Protein AF-A0A831U4C5-F1 (afdb_monomer_lite)

Secondary structure (DSSP, 8-state):
---------EEEESBSS--EEETTEEE---HHHHHHHHHHHHH-SB-HHHHHHHHH-STTHHHHHHHHHHHHHHHTTS-SS-TT-SSB---TTEEEES--SSSBTTT-TTSTT-HHHHHHHHHHHHHHHTT--HHHHHHHHTT--SSEEEEEE--TTS-HHHHHHHHHHHHTPPEESS--SSSEEEE-SSPPS--HHHHHH--SEEEEEEPSSSPPHHHHHHHHHS-GGGEEEEEPPPPPHHHHHHTTTTT--HHHHHHHHHHHTT-TTHHHHHHH-SS---PPPP-

Organism: NCBI:txid540988

pLDDT: mean 84.18, std 12.63, range [32.91, 97.94]

Structure (mmCIF, N/CA/C/O backbone):
data_AF-A0A831U4C5-F1
#
_entry.id   AF-A0A831U4C5-F1
#
loop_
_atom_site.group_PDB
_atom_site.id
_atom_site.type_symbol
_atom_site.label_atom_id
_atom_site.label_alt_id
_atom_site.label_comp_id
_atom_site.label_asym_id
_atom_site.label_entity_id
_atom_site.label_seq_id
_atom_site.pdbx_PDB_ins_code
_atom_site.Cartn_x
_atom_site.Cartn_y
_atom_site.Cartn_z
_atom_site.occupancy
_atom_site.B_iso_or_equiv
_atom_site.auth_seq_id
_atom_site.auth_comp_id
_atom_site.auth_asym_id
_atom_site.auth_atom_id
_atom_site.pdbx_PDB_model_num
ATOM 1 N N . MET A 1 1 ? -15.914 -36.858 11.549 1.00 37.03 1 MET A N 1
ATOM 2 C CA . MET A 1 1 ? -16.360 -36.521 12.923 1.00 37.03 1 MET A CA 1
ATOM 3 C C . MET A 1 1 ? -17.272 -35.297 12.864 1.00 37.03 1 MET A C 1
ATOM 5 O O . MET A 1 1 ? -17.030 -34.419 12.046 1.00 37.03 1 MET A O 1
ATOM 9 N N . LYS A 1 2 ? -18.371 -35.315 13.630 1.00 32.91 2 LYS A N 1
ATOM 10 C CA . LYS A 1 2 ? -19.489 -34.349 13.629 1.00 32.91 2 LYS A CA 1
ATOM 11 C C . LYS A 1 2 ? -19.088 -32.955 14.172 1.00 32.91 2 LYS A C 1
ATOM 13 O O . LYS A 1 2 ? -18.205 -32.864 15.015 1.00 32.91 2 LYS A O 1
ATOM 18 N N . ARG A 1 3 ? -19.796 -31.919 13.677 1.00 42.44 3 ARG A N 1
ATOM 19 C CA . ARG A 1 3 ? -19.904 -30.499 14.131 1.00 42.44 3 ARG A CA 1
ATOM 20 C C . ARG A 1 3 ? -20.155 -30.371 15.655 1.00 42.44 3 ARG A C 1
ATOM 22 O O . ARG A 1 3 ? -20.599 -31.346 16.247 1.00 42.44 3 ARG A O 1
ATOM 29 N N . ALA A 1 4 ? -19.996 -29.233 16.347 1.00 44.56 4 ALA A N 1
ATOM 30 C CA . ALA A 1 4 ? -20.001 -27.787 16.019 1.00 44.56 4 ALA A CA 1
ATOM 31 C C . ALA A 1 4 ? -19.068 -27.018 17.014 1.00 44.56 4 ALA A C 1
ATOM 33 O O . ALA A 1 4 ? -18.503 -27.662 17.887 1.00 44.56 4 ALA A O 1
ATOM 34 N N . VAL A 1 5 ? -18.821 -25.693 16.964 1.00 36.56 5 VAL A N 1
ATOM 35 C CA . VAL A 1 5 ? -19.651 -24.651 17.629 1.00 36.56 5 VAL A CA 1
ATOM 36 C C . VAL A 1 5 ? -19.013 -23.237 17.459 1.00 36.56 5 VAL A C 1
ATOM 38 O O . VAL A 1 5 ? -17.839 -23.055 17.757 1.00 36.56 5 VAL A O 1
ATOM 41 N N . ASN A 1 6 ? -19.846 -22.260 17.052 1.00 40.28 6 ASN A N 1
ATOM 42 C CA . ASN A 1 6 ? -19.796 -20.783 17.200 1.00 40.28 6 ASN A CA 1
ATOM 43 C C . ASN A 1 6 ? -18.633 -19.945 16.636 1.00 40.28 6 ASN A C 1
ATOM 45 O O . ASN A 1 6 ? -17.562 -19.958 17.213 1.00 40.28 6 ASN A O 1
ATOM 49 N N . VAL A 1 7 ? -18.936 -19.002 15.721 1.00 41.25 7 VAL A N 1
ATOM 50 C CA . VAL A 1 7 ? -18.977 -17.562 16.085 1.00 41.25 7 VAL A CA 1
ATOM 51 C C . VAL A 1 7 ? -20.007 -16.819 15.208 1.00 41.25 7 VAL A C 1
ATOM 53 O O . VAL A 1 7 ? -19.891 -16.839 13.983 1.00 41.25 7 VAL A O 1
ATOM 56 N N . PRO A 1 8 ? -20.997 -16.113 15.778 1.00 48.41 8 PRO A N 1
ATOM 57 C CA . PRO A 1 8 ? -21.742 -15.088 15.053 1.00 48.41 8 PRO A CA 1
ATOM 58 C C . PRO A 1 8 ? -20.820 -13.880 14.818 1.00 48.41 8 PRO A C 1
ATOM 60 O O . PRO A 1 8 ? -20.760 -12.968 15.643 1.00 48.41 8 PRO A O 1
ATOM 63 N N . LEU A 1 9 ? -20.050 -13.884 13.727 1.00 67.56 9 LEU A N 1
ATOM 64 C CA . LEU A 1 9 ? -19.163 -12.766 13.394 1.00 67.56 9 LEU A CA 1
ATOM 65 C C . LEU A 1 9 ? -20.007 -11.549 13.014 1.00 67.56 9 LEU A C 1
ATOM 67 O O . LEU A 1 9 ? -20.753 -11.577 12.032 1.00 67.56 9 LEU A O 1
ATOM 71 N N . HIS A 1 10 ? -19.911 -10.504 13.837 1.00 86.31 10 HIS A N 1
ATOM 72 C CA . HIS A 1 10 ? -20.422 -9.192 13.487 1.00 86.31 10 HIS A CA 1
ATOM 73 C C . HIS A 1 10 ? -19.270 -8.425 12.835 1.00 86.31 10 HIS A C 1
ATOM 75 O O . HIS A 1 10 ? -18.252 -8.143 13.473 1.00 86.31 10 HIS A O 1
ATOM 81 N N . VAL A 1 11 ? -19.418 -8.125 11.553 1.00 88.94 11 VAL A N 1
ATOM 82 C CA . VAL A 1 11 ? -18.367 -7.547 10.720 1.00 88.94 11 VAL A CA 1
ATOM 83 C C . VAL A 1 11 ? -18.654 -6.075 10.458 1.00 88.94 11 VAL A C 1
ATOM 85 O O . VAL A 1 11 ? -19.782 -5.710 10.133 1.00 88.94 11 VAL A O 1
ATOM 88 N N . LEU A 1 12 ? -17.616 -5.249 10.560 1.00 91.19 12 LEU A N 1
ATOM 89 C CA . LEU A 1 12 ? -17.600 -3.832 10.200 1.00 91.19 12 LEU A CA 1
ATOM 90 C C . LEU A 1 12 ? -16.713 -3.650 8.952 1.00 91.19 12 LEU A C 1
ATOM 92 O O . LEU A 1 12 ? -15.489 -3.547 9.094 1.00 91.19 12 LEU A O 1
ATOM 96 N N . PRO A 1 13 ? -17.275 -3.659 7.725 1.00 89.81 13 PRO A N 1
ATOM 97 C CA . PRO A 1 13 ? -16.498 -3.477 6.500 1.00 89.81 13 PRO A CA 1
ATOM 98 C C . PRO A 1 13 ? -15.936 -2.059 6.415 1.00 89.81 13 PRO A C 1
ATOM 100 O O . PRO A 1 13 ? -16.679 -1.096 6.578 1.00 89.81 13 PRO A O 1
ATOM 103 N N . LEU A 1 14 ? -14.644 -1.904 6.146 1.00 88.88 14 LEU A N 1
ATOM 104 C CA . LEU A 1 14 ? -14.002 -0.586 6.131 1.00 88.88 14 LEU A CA 1
ATOM 105 C C . LEU A 1 14 ? -14.310 0.238 4.878 1.00 88.88 14 LEU A C 1
ATOM 107 O O . LEU A 1 14 ? -14.235 1.461 4.948 1.00 88.88 14 LEU A O 1
ATOM 111 N N . ARG A 1 15 ? -14.635 -0.404 3.748 1.00 86.00 15 ARG A N 1
ATOM 112 C CA . ARG A 1 15 ? -14.889 0.282 2.472 1.00 86.00 15 ARG A CA 1
ATOM 113 C C . ARG A 1 15 ? -16.375 0.430 2.153 1.00 86.00 15 ARG A C 1
ATOM 115 O O . ARG A 1 15 ? -17.176 -0.500 2.348 1.00 86.00 15 ARG A O 1
ATOM 122 N N . GLY A 1 16 ? -16.693 1.591 1.591 1.00 86.31 16 GLY A N 1
ATOM 123 C CA . GLY A 1 16 ? -18.039 2.047 1.282 1.00 86.31 16 GLY A CA 1
ATOM 124 C C . GLY A 1 16 ? -18.790 2.502 2.527 1.00 86.31 16 GLY A C 1
ATOM 125 O O . GLY A 1 16 ? -18.206 2.691 3.598 1.00 86.31 16 GLY A O 1
ATOM 126 N N . ARG A 1 17 ? -20.114 2.623 2.390 1.00 90.50 17 ARG A N 1
ATOM 127 C CA . ARG A 1 17 ? -20.983 3.074 3.482 1.00 90.50 17 ARG A CA 1
ATOM 128 C C . ARG A 1 17 ? -20.829 2.206 4.753 1.00 90.50 17 ARG A C 1
ATOM 130 O O . ARG A 1 17 ? -20.852 0.970 4.651 1.00 90.50 17 ARG A O 1
ATOM 137 N N . PRO A 1 18 ? -20.733 2.813 5.946 1.00 91.19 18 PRO A N 1
ATOM 138 C CA . PRO A 1 18 ? -20.708 2.132 7.234 1.00 91.19 18 PRO A CA 1
ATOM 139 C C . PRO A 1 18 ? -21.878 1.182 7.397 1.00 91.19 18 PRO A C 1
ATOM 141 O O . PRO A 1 18 ? -23.029 1.548 7.164 1.00 91.19 18 PRO A O 1
ATOM 144 N N . ARG A 1 19 ? -21.581 -0.040 7.825 1.00 92.44 19 ARG A N 1
ATOM 145 C CA . ARG A 1 19 ? -22.589 -1.075 8.041 1.00 92.44 19 ARG A CA 1
ATOM 146 C C . ARG A 1 19 ? -22.076 -2.123 9.009 1.00 92.44 19 ARG A C 1
ATOM 148 O O . ARG A 1 19 ? -20.879 -2.381 9.080 1.00 92.44 19 ARG A O 1
ATOM 155 N N . LEU A 1 20 ? -22.997 -2.749 9.727 1.00 92.06 20 LEU A N 1
ATOM 156 C CA . LEU A 1 20 ? -22.707 -3.917 10.545 1.00 92.06 20 LEU A CA 1
ATOM 157 C C . LEU A 1 20 ? -23.333 -5.136 9.878 1.00 92.06 20 LEU A C 1
ATOM 159 O O . LEU A 1 20 ? -24.547 -5.170 9.683 1.00 92.06 20 LEU A O 1
ATOM 163 N N . LEU A 1 21 ? -22.521 -6.130 9.535 1.00 90.56 21 LEU A N 1
ATOM 164 C CA . LEU A 1 21 ? -22.997 -7.391 8.976 1.00 90.56 21 LEU A CA 1
ATOM 165 C C . LEU A 1 21 ? -23.046 -8.445 10.078 1.00 90.56 21 LEU A C 1
ATOM 167 O O . LEU A 1 21 ? -22.024 -8.742 10.686 1.00 90.56 21 LEU A O 1
ATOM 171 N N . VAL A 1 22 ? -24.206 -9.046 10.311 1.00 87.75 22 VAL A N 1
ATOM 172 C CA . VAL A 1 22 ? -24.377 -10.187 11.213 1.00 87.75 22 VAL A CA 1
ATOM 173 C C . VAL A 1 22 ? -24.675 -11.402 10.357 1.00 87.75 22 VAL A C 1
ATOM 175 O O . VAL A 1 22 ? -25.693 -11.442 9.670 1.00 87.75 22 VAL A O 1
ATOM 178 N N . GLN A 1 23 ? -23.758 -12.374 10.349 1.00 82.38 23 GLN A N 1
ATOM 179 C CA . GLN A 1 23 ? -23.868 -13.557 9.480 1.00 82.38 23 GLN A CA 1
ATOM 180 C C . GLN A 1 23 ? -24.062 -13.176 7.993 1.00 82.38 23 GLN A C 1
ATOM 182 O O . GLN A 1 23 ? -24.863 -13.773 7.278 1.00 82.38 23 GLN A O 1
ATOM 187 N N . GLY A 1 24 ? -23.364 -12.126 7.542 1.00 81.25 24 GLY A N 1
ATOM 188 C CA . GLY A 1 24 ? -23.439 -11.611 6.169 1.00 81.25 24 GLY A CA 1
ATOM 189 C C . GLY A 1 24 ? -24.658 -10.734 5.856 1.00 81.25 24 GLY A C 1
ATOM 190 O O . GLY A 1 24 ? -24.732 -10.190 4.759 1.00 81.25 24 GLY A O 1
ATOM 191 N N . ARG A 1 25 ? -25.596 -10.550 6.795 1.00 86.38 25 ARG A N 1
ATOM 192 C CA . ARG A 1 25 ? -26.769 -9.679 6.617 1.00 86.38 25 ARG A CA 1
ATOM 193 C C . ARG A 1 25 ? -26.568 -8.336 7.303 1.00 86.38 25 ARG A C 1
ATOM 195 O O . ARG A 1 25 ? -26.153 -8.289 8.457 1.00 86.38 25 ARG A O 1
ATOM 202 N N . GLU A 1 26 ? -26.887 -7.250 6.609 1.00 90.69 26 GLU A N 1
ATOM 203 C CA . GLU A 1 26 ? -26.803 -5.902 7.172 1.00 90.69 26 GLU A CA 1
ATOM 204 C C . GLU A 1 26 ? -27.850 -5.700 8.277 1.00 90.69 26 GLU A C 1
ATOM 206 O O . GLU A 1 26 ? -29.042 -5.934 8.076 1.00 90.69 26 GLU A O 1
ATOM 211 N N . VAL A 1 27 ? -27.397 -5.249 9.447 1.00 90.62 27 VAL A N 1
ATOM 212 C CA . VAL A 1 27 ? -28.261 -4.824 10.549 1.00 90.62 27 VAL A CA 1
ATOM 213 C C . VAL A 1 27 ? -28.429 -3.317 10.483 1.00 90.62 27 VAL A C 1
ATOM 215 O O . VAL A 1 27 ? -27.454 -2.565 10.469 1.00 90.62 27 VAL A O 1
ATOM 218 N N . ARG A 1 28 ? -29.686 -2.867 10.479 1.00 90.62 28 ARG A N 1
ATOM 219 C CA . ARG A 1 28 ? -30.017 -1.444 10.439 1.00 90.62 28 ARG A CA 1
ATOM 220 C C . ARG A 1 28 ? -29.676 -0.791 11.776 1.00 90.62 28 ARG A C 1
ATOM 222 O O . ARG A 1 28 ? -30.388 -0.972 12.761 1.00 90.62 28 ARG A O 1
ATOM 229 N N . LEU A 1 29 ? -28.608 -0.004 11.784 1.00 90.69 29 LEU A N 1
ATOM 230 C CA . LEU A 1 29 ? -28.167 0.785 12.929 1.00 90.69 29 LEU A CA 1
ATOM 231 C C . LEU A 1 29 ? -28.199 2.281 12.598 1.00 90.69 29 LEU A C 1
ATOM 233 O O . LEU A 1 29 ? -28.030 2.651 11.434 1.00 90.69 29 LEU A O 1
ATOM 237 N N . PRO A 1 30 ? -28.398 3.159 13.596 1.00 89.25 30 PRO A N 1
ATOM 238 C CA . PRO A 1 30 ? -28.196 4.586 13.398 1.00 89.25 30 PRO A CA 1
ATOM 239 C C . PRO A 1 30 ? -26.742 4.877 13.013 1.00 89.25 30 PRO A C 1
ATOM 241 O O . PRO A 1 30 ? -25.815 4.228 13.500 1.00 89.25 30 PRO A O 1
ATOM 244 N N . GLN A 1 31 ? -26.544 5.895 12.178 1.00 90.31 31 GLN A N 1
ATOM 245 C CA . GLN A 1 31 ? -25.222 6.263 11.672 1.00 90.31 31 GLN A CA 1
ATOM 246 C C . GLN A 1 31 ? -24.246 6.620 12.805 1.00 90.31 31 GLN A C 1
ATOM 248 O O . GLN A 1 31 ? -23.121 6.141 12.792 1.00 90.31 31 GLN A O 1
ATOM 253 N N . LYS A 1 32 ? -24.692 7.352 13.840 1.00 91.44 32 LYS A N 1
ATOM 254 C CA . LYS A 1 32 ? -23.875 7.660 15.033 1.00 91.44 32 LYS A CA 1
ATOM 255 C C . LYS A 1 32 ? -23.476 6.409 15.817 1.00 91.44 32 LYS A C 1
ATOM 257 O O . LYS A 1 32 ? -22.336 6.295 16.261 1.00 91.44 32 LYS A O 1
ATOM 262 N N . GLY A 1 33 ? -24.392 5.453 15.951 1.00 92.75 33 GLY A N 1
ATOM 263 C CA . GLY A 1 33 ? -24.103 4.150 16.533 1.00 92.75 33 GLY A CA 1
ATOM 264 C C . GLY A 1 33 ? -23.058 3.363 15.736 1.00 92.75 33 GLY A C 1
ATOM 265 O O . GLY A 1 33 ? -22.155 2.778 16.332 1.00 92.75 33 GLY A O 1
ATOM 266 N N . LEU A 1 34 ? -23.128 3.390 14.400 1.00 93.62 34 LEU A N 1
ATOM 267 C CA . LEU A 1 34 ? -22.095 2.807 13.537 1.00 93.62 34 LEU A CA 1
ATOM 268 C C . LEU A 1 34 ? -20.755 3.519 13.720 1.00 93.62 34 LEU A C 1
ATOM 270 O O . LEU A 1 34 ? -19.754 2.843 13.942 1.00 93.62 34 LEU A O 1
ATOM 274 N N . SER A 1 35 ? -20.731 4.854 13.707 1.00 93.75 35 SER A N 1
ATOM 275 C CA . SER A 1 35 ? -19.513 5.639 13.927 1.00 93.75 35 SER A CA 1
ATOM 276 C C . SER A 1 35 ? -18.793 5.243 15.211 1.00 93.75 35 SER A C 1
ATOM 278 O O . SER A 1 35 ? -17.582 5.044 15.200 1.00 93.75 35 SER A O 1
ATOM 280 N N . LEU A 1 36 ? -19.542 5.064 16.303 1.00 94.94 36 LEU A N 1
ATOM 281 C CA . LEU A 1 36 ? -18.996 4.626 17.584 1.00 94.94 36 LEU A CA 1
ATOM 282 C C . LEU A 1 36 ? -18.324 3.251 17.473 1.00 94.94 36 LEU A C 1
ATOM 284 O O . LEU A 1 36 ? -17.212 3.069 17.964 1.00 94.94 36 LEU A O 1
ATOM 288 N N . LEU A 1 37 ? -18.973 2.287 16.813 1.00 94.50 37 LEU A N 1
ATOM 289 C CA . LEU A 1 37 ? -18.411 0.946 16.626 1.00 94.50 37 LEU A CA 1
ATOM 290 C C . LEU A 1 37 ? -17.147 0.969 15.754 1.00 94.50 37 LEU A C 1
ATOM 292 O O . LEU A 1 37 ? -16.168 0.310 16.099 1.00 94.50 37 LEU A O 1
ATOM 296 N N . TYR A 1 38 ? -17.139 1.737 14.660 1.00 93.69 38 TYR A N 1
ATOM 297 C CA . TYR A 1 38 ? -15.959 1.881 13.800 1.00 93.69 38 TYR A CA 1
ATOM 298 C C . TYR A 1 38 ? -14.799 2.567 14.518 1.00 93.69 38 TYR A C 1
ATOM 300 O O . TYR A 1 38 ? -13.666 2.101 14.406 1.00 93.69 38 TYR A O 1
ATOM 308 N N . TYR A 1 39 ? -15.076 3.620 15.289 1.00 94.50 39 TYR A N 1
ATOM 309 C CA . TYR A 1 39 ? -14.057 4.317 16.066 1.00 94.50 39 TYR A CA 1
ATOM 310 C C . TYR A 1 39 ? -13.395 3.371 17.073 1.00 94.50 39 TYR A C 1
ATOM 312 O O . TYR A 1 39 ? -12.177 3.216 17.068 1.00 94.50 39 TYR A O 1
ATOM 320 N N . LEU A 1 40 ? -14.188 2.640 17.868 1.00 93.06 40 LEU A N 1
ATOM 321 C CA . LEU A 1 40 ? -13.659 1.659 18.824 1.00 93.06 40 LEU A CA 1
ATOM 322 C C . LEU A 1 40 ? -12.904 0.507 18.144 1.00 93.06 40 LEU A C 1
ATOM 324 O O . LEU A 1 40 ? -11.965 -0.037 18.720 1.00 93.06 40 LEU A O 1
ATOM 328 N N . ALA A 1 41 ? -13.297 0.121 16.928 1.00 91.12 41 ALA A N 1
ATOM 329 C CA . ALA A 1 41 ? -12.613 -0.922 16.166 1.00 91.12 41 ALA A CA 1
ATOM 330 C C . ALA A 1 41 ? -11.256 -0.489 15.594 1.00 91.12 41 ALA A C 1
ATOM 332 O O . ALA A 1 41 ? -10.420 -1.352 15.309 1.00 91.12 41 ALA A O 1
ATOM 333 N N . LEU A 1 42 ? -11.052 0.814 15.389 1.00 89.69 42 LEU A N 1
ATOM 334 C CA . LEU A 1 42 ? -9.845 1.381 14.787 1.00 89.69 42 LEU A CA 1
ATOM 335 C C . LEU A 1 42 ? -8.884 1.959 15.828 1.00 89.69 42 LEU A C 1
ATOM 337 O O . LEU A 1 42 ? -7.693 1.675 15.754 1.00 89.69 42 LEU A O 1
ATOM 341 N N . GLU A 1 43 ? -9.401 2.708 16.801 1.00 88.94 43 GLU A N 1
ATOM 342 C CA . GLU A 1 43 ? -8.604 3.396 17.827 1.00 88.94 43 GLU A CA 1
ATOM 343 C C . GLU A 1 43 ? -8.530 2.624 19.151 1.00 88.94 43 GLU A C 1
ATOM 345 O O . GLU A 1 43 ? -7.648 2.870 19.972 1.00 88.94 43 GLU A O 1
ATOM 350 N N . GLY A 1 44 ? -9.434 1.664 19.369 1.00 90.00 44 GLY A N 1
ATOM 351 C CA . GLY A 1 44 ? -9.483 0.866 20.592 1.00 90.00 44 GLY A CA 1
ATOM 352 C C . GLY A 1 44 ? -10.266 1.522 21.743 1.00 90.00 44 GLY A C 1
ATOM 353 O O . GLY A 1 44 ? -11.149 2.357 21.511 1.00 90.00 44 GLY A O 1
ATOM 354 N N . PRO A 1 45 ? -10.007 1.098 22.999 1.00 92.31 45 PRO A N 1
ATOM 355 C CA . PRO A 1 45 ? -10.715 1.579 24.185 1.00 92.31 45 PRO A CA 1
ATOM 356 C C . PRO A 1 45 ? -10.728 3.106 24.297 1.00 92.31 45 PRO A C 1
ATOM 358 O O . PRO A 1 45 ? -9.677 3.739 24.305 1.00 92.31 45 PRO A O 1
ATOM 361 N N . THR A 1 46 ? -11.916 3.703 24.413 1.00 91.06 46 THR A N 1
ATOM 362 C CA . THR A 1 46 ? -12.075 5.167 24.426 1.00 91.06 46 THR A CA 1
ATOM 363 C C . THR A 1 46 ? -13.045 5.619 25.510 1.00 91.06 46 THR A C 1
ATOM 365 O O . THR A 1 46 ? -14.096 5.005 25.704 1.00 91.06 46 THR A O 1
ATOM 368 N N . SER A 1 47 ? -12.713 6.706 26.214 1.00 93.62 47 SER A N 1
ATOM 369 C CA . SER A 1 47 ? -13.567 7.227 27.281 1.00 93.62 47 SER A CA 1
ATOM 370 C C . SER A 1 47 ? -14.912 7.737 26.762 1.00 93.62 47 SER A C 1
ATOM 372 O O . SER A 1 47 ? -15.028 8.256 25.645 1.00 93.62 47 SER A O 1
ATOM 374 N N . ARG A 1 48 ? -15.946 7.640 27.601 1.00 94.44 48 ARG A N 1
ATOM 375 C CA . ARG A 1 48 ? -17.287 8.158 27.289 1.00 94.44 48 ARG A CA 1
ATOM 376 C C . ARG A 1 48 ? -17.265 9.661 27.037 1.00 94.44 48 ARG A C 1
ATOM 378 O O . ARG A 1 48 ? -17.970 10.130 26.150 1.00 94.44 48 ARG A O 1
ATOM 385 N N . ALA A 1 49 ? -16.453 10.398 27.795 1.00 91.06 49 ALA A N 1
ATOM 386 C CA . ALA A 1 49 ? -16.280 11.837 27.625 1.00 91.06 49 ALA A CA 1
ATOM 387 C C . ALA A 1 49 ? -15.724 12.177 26.235 1.00 91.06 49 ALA A C 1
ATOM 389 O O . ALA A 1 49 ? -16.320 12.985 25.530 1.00 91.06 49 ALA A O 1
ATOM 390 N N . ARG A 1 50 ? -14.659 11.492 25.794 1.00 90.50 50 ARG A N 1
ATOM 391 C CA . ARG A 1 50 ? -14.059 11.717 24.471 1.00 90.50 50 ARG A CA 1
ATOM 392 C C . ARG A 1 50 ? -15.007 11.345 23.332 1.00 90.50 50 ARG A C 1
ATOM 394 O O . ARG A 1 50 ? -15.105 12.081 22.361 1.00 90.50 50 ARG A O 1
ATOM 401 N N . LEU A 1 51 ? -15.736 10.232 23.446 1.00 92.06 51 LEU A N 1
ATOM 402 C CA . LEU A 1 51 ? -16.726 9.839 22.431 1.00 92.06 51 LEU A CA 1
ATOM 403 C C . LEU A 1 51 ? -17.924 10.794 22.377 1.00 92.06 51 LEU A C 1
ATOM 405 O O . LEU A 1 51 ? -18.461 11.049 21.301 1.00 92.06 51 LEU A O 1
ATOM 409 N N . ALA A 1 52 ? -18.362 11.307 23.527 1.00 93.06 52 ALA A N 1
ATOM 410 C CA . ALA A 1 52 ? -19.424 12.300 23.597 1.00 93.06 52 ALA A CA 1
ATOM 411 C C . ALA A 1 52 ? -19.005 13.619 22.940 1.00 93.06 52 ALA A C 1
ATOM 413 O O . ALA A 1 52 ? -19.781 14.185 22.173 1.00 93.06 52 ALA A O 1
ATOM 414 N N . ASP A 1 53 ? -17.786 14.073 23.214 1.00 90.44 53 ASP A N 1
ATOM 415 C CA . ASP A 1 53 ? -17.218 15.266 22.597 1.00 90.44 53 ASP A CA 1
ATOM 416 C C . ASP A 1 53 ? -17.088 15.092 21.076 1.00 90.44 53 ASP A C 1
ATOM 418 O O . ASP A 1 53 ? -17.670 15.848 20.308 1.00 90.44 53 ASP A O 1
ATOM 422 N N . LEU A 1 54 ? -16.490 13.989 20.627 1.00 89.81 54 LEU A N 1
ATOM 423 C CA . LEU A 1 54 ? -16.280 13.699 19.207 1.00 89.81 54 LEU A CA 1
ATOM 424 C C . LEU A 1 54 ? -17.583 13.605 18.386 1.00 89.81 54 LEU A C 1
ATOM 426 O O . LEU A 1 54 ? -17.654 14.076 17.253 1.00 89.81 54 LEU A O 1
ATOM 430 N N . LEU A 1 55 ? -18.637 12.985 18.929 1.00 89.88 55 LEU A N 1
ATOM 431 C CA . LEU A 1 55 ? -19.889 12.738 18.192 1.00 89.88 55 LEU A CA 1
ATOM 432 C C . LEU A 1 55 ? -20.916 13.878 18.283 1.00 89.88 55 LEU A C 1
ATOM 434 O O . LEU A 1 55 ? -21.888 13.890 17.509 1.00 89.88 55 LEU A O 1
ATOM 438 N N . TYR A 1 56 ? -20.766 14.780 19.256 1.00 89.94 56 TYR A N 1
ATOM 439 C CA . TYR A 1 56 ? -21.777 15.794 19.572 1.00 89.94 56 TYR A CA 1
ATOM 440 C C . TYR A 1 56 ? -21.213 17.206 19.786 1.00 89.94 56 TYR A C 1
ATOM 442 O O . TYR A 1 56 ? -21.925 18.157 19.483 1.00 89.94 56 TYR A O 1
ATOM 450 N N . GLY A 1 57 ? -19.977 17.361 20.270 1.00 82.50 57 GLY A N 1
ATOM 451 C CA . GLY A 1 57 ? -19.267 18.646 20.356 1.00 82.50 57 GLY A CA 1
ATOM 452 C C . GLY A 1 57 ? -19.883 19.678 21.304 1.00 82.50 57 GLY A C 1
ATOM 453 O O . GLY A 1 57 ? -19.704 20.876 21.111 1.00 82.50 57 GLY A O 1
ATOM 454 N N . HIS A 1 58 ? -20.678 19.250 22.290 1.00 82.06 58 HIS A N 1
ATOM 455 C CA . HIS A 1 58 ? -21.401 20.157 23.187 1.00 82.06 58 HIS A CA 1
ATOM 456 C C . HIS A 1 58 ? -21.613 19.558 24.588 1.00 82.06 58 HIS A C 1
ATOM 458 O O . HIS A 1 58 ? -21.609 18.337 24.768 1.00 82.06 58 HIS A O 1
ATOM 464 N N . ALA A 1 59 ? -21.918 20.406 25.579 1.00 73.12 59 ALA A N 1
ATOM 465 C CA . ALA A 1 59 ? -22.008 20.038 27.001 1.00 73.12 59 ALA A CA 1
ATOM 466 C C . ALA A 1 59 ? -22.970 18.867 27.313 1.00 73.12 59 ALA A C 1
ATOM 468 O O . ALA A 1 59 ? -22.696 18.043 28.183 1.00 73.12 59 ALA A O 1
ATOM 469 N N . SER A 1 60 ? -24.068 18.720 26.563 1.00 83.19 60 SER A N 1
ATOM 470 C CA . SER A 1 60 ? -25.029 17.611 26.732 1.00 83.19 60 SER A CA 1
ATOM 471 C C . SER A 1 60 ? -24.625 16.299 26.034 1.00 83.19 60 SER A C 1
ATOM 473 O O . SER A 1 60 ? -25.421 15.358 25.966 1.00 83.19 60 SER A O 1
ATOM 475 N N . GLY A 1 61 ? -23.403 16.197 25.498 1.00 88.12 61 GLY A N 1
ATOM 476 C CA . GLY A 1 61 ? -22.957 15.056 24.691 1.00 88.12 61 GLY A CA 1
ATOM 477 C C . GLY A 1 61 ? -23.035 13.712 25.424 1.00 88.12 61 GLY A C 1
ATOM 478 O O . GLY A 1 61 ? -23.413 12.706 24.828 1.00 88.12 61 GLY A O 1
ATOM 479 N N . LEU A 1 62 ? -22.768 13.684 26.735 1.00 91.25 62 LEU A N 1
ATOM 480 C CA . LEU A 1 62 ? -22.828 12.457 27.544 1.00 91.25 62 LEU A CA 1
ATOM 481 C C . LEU A 1 62 ? -24.248 11.881 27.661 1.00 91.25 62 LEU A C 1
ATOM 483 O O . LEU A 1 62 ? -24.426 10.659 27.667 1.00 91.25 62 LEU A O 1
ATOM 487 N N . GLN A 1 63 ? -25.265 12.744 27.732 1.00 93.25 63 GLN A N 1
ATOM 488 C CA . GLN A 1 63 ? -26.666 12.318 27.774 1.00 93.25 63 GLN A CA 1
ATOM 489 C C . GLN A 1 63 ? -27.090 11.731 26.425 1.00 93.25 63 GLN A C 1
ATOM 491 O O . GLN A 1 63 ? -27.682 10.650 26.384 1.00 93.25 63 GLN A O 1
ATOM 496 N N . ASN A 1 64 ? -26.708 12.387 25.326 1.00 92.56 64 ASN A N 1
ATOM 497 C CA . ASN A 1 64 ? -26.965 11.893 23.974 1.00 92.56 64 ASN A CA 1
ATOM 498 C C . ASN A 1 64 ? -26.237 10.573 23.707 1.00 92.56 64 ASN A C 1
ATOM 500 O O . ASN A 1 64 ? -26.832 9.640 23.169 1.00 92.56 64 ASN A O 1
ATOM 504 N N . LEU A 1 65 ? -24.989 10.445 24.166 1.00 93.50 65 LEU A N 1
ATOM 505 C CA . LEU A 1 65 ? -24.248 9.192 24.109 1.00 93.50 65 LEU A CA 1
ATOM 506 C C . LEU A 1 65 ? -24.999 8.080 24.849 1.00 93.50 65 LEU A C 1
ATOM 508 O O . LEU A 1 65 ? -25.167 6.997 24.302 1.00 93.50 65 LEU A O 1
ATOM 512 N N . ARG A 1 66 ? -25.525 8.334 26.056 1.00 93.44 66 ARG A N 1
ATOM 513 C CA . ARG A 1 66 ? -26.323 7.340 26.798 1.00 93.44 66 ARG A CA 1
ATOM 514 C C . ARG A 1 66 ? -27.546 6.864 26.004 1.00 93.44 66 ARG A C 1
ATOM 516 O O . ARG A 1 66 ? -27.808 5.663 25.971 1.00 93.44 66 ARG A O 1
ATOM 523 N N . VAL A 1 67 ? -28.271 7.782 25.363 1.00 93.31 67 VAL A N 1
ATOM 524 C CA . VAL A 1 67 ? -29.420 7.445 24.503 1.00 93.31 67 VAL A CA 1
ATOM 525 C C . VAL A 1 67 ? -28.974 6.618 23.297 1.00 93.31 67 VAL A C 1
ATOM 527 O O . VAL A 1 67 ? -29.624 5.630 22.957 1.00 93.31 67 VAL A O 1
ATOM 530 N N . GLU A 1 68 ? -27.849 6.969 22.682 1.00 94.12 68 GLU A N 1
ATOM 531 C CA . GLU A 1 68 ? -27.315 6.255 21.523 1.00 94.12 68 GLU A CA 1
ATOM 532 C C . GLU A 1 68 ? -26.881 4.825 21.872 1.00 94.12 68 GLU A C 1
ATOM 534 O O . GLU A 1 68 ? -27.223 3.885 21.155 1.00 94.12 68 GLU A O 1
ATOM 539 N N . LEU A 1 69 ? -26.235 4.619 23.026 1.00 94.00 69 LEU A N 1
ATOM 540 C CA . LEU A 1 69 ? -25.906 3.278 23.528 1.00 94.00 69 LEU A CA 1
ATOM 541 C C . LEU A 1 69 ? -27.166 2.434 23.775 1.00 94.00 69 LEU A C 1
ATOM 543 O O . LEU A 1 69 ? -27.179 1.236 23.484 1.00 94.00 69 LEU A O 1
ATOM 547 N N . HIS A 1 70 ? -28.241 3.051 24.273 1.00 92.31 70 HIS A N 1
ATOM 548 C CA . HIS A 1 70 ? -29.523 2.370 24.442 1.00 92.31 70 HIS A CA 1
ATOM 549 C C . HIS A 1 70 ? -30.155 1.991 23.091 1.00 92.31 70 HIS A C 1
ATOM 551 O O . HIS A 1 70 ? -30.626 0.864 22.929 1.00 92.31 70 HIS A O 1
ATOM 557 N N . ARG A 1 71 ? -30.118 2.886 22.093 1.00 92.12 71 ARG A N 1
ATOM 558 C CA . ARG A 1 71 ? -30.601 2.612 20.726 1.00 92.12 71 ARG A CA 1
ATOM 559 C C . ARG A 1 71 ? -29.824 1.484 20.056 1.00 92.12 71 ARG A C 1
ATOM 561 O O . ARG A 1 71 ? -30.443 0.607 19.458 1.00 92.12 71 ARG A O 1
ATOM 568 N N . LEU A 1 72 ? -28.499 1.477 20.203 1.00 91.81 72 LEU A N 1
ATOM 569 C CA . LEU A 1 72 ? -27.636 0.385 19.751 1.00 91.81 72 LEU A CA 1
ATOM 570 C C . LEU A 1 72 ? -28.048 -0.947 20.384 1.00 91.81 72 LEU A C 1
ATOM 572 O O . LEU A 1 72 ? -28.214 -1.938 19.674 1.00 91.81 72 LEU A O 1
ATOM 576 N N . GLY A 1 73 ? -28.273 -0.960 21.701 1.00 90.19 73 GLY A N 1
ATOM 577 C CA . GLY A 1 73 ? -28.720 -2.160 22.404 1.00 90.19 73 GLY A CA 1
ATOM 578 C C . GLY A 1 73 ? -30.081 -2.666 21.923 1.00 90.19 73 GLY A C 1
ATOM 579 O O . GLY A 1 73 ? -30.251 -3.859 21.676 1.00 90.19 73 GLY A O 1
ATOM 580 N N . LYS A 1 74 ? -31.035 -1.751 21.709 1.00 91.12 74 LYS A N 1
ATOM 581 C CA . LYS A 1 74 ? -32.360 -2.076 21.165 1.00 91.12 74 LYS A CA 1
ATOM 582 C C . LYS A 1 74 ? -32.269 -2.667 19.757 1.00 91.12 74 LYS A C 1
ATOM 584 O O . LYS A 1 74 ? -32.934 -3.657 19.476 1.00 91.12 74 LYS A O 1
ATOM 589 N N . ALA A 1 75 ? -31.444 -2.086 18.888 1.00 88.25 75 ALA A N 1
ATOM 590 C CA . ALA A 1 75 ? -31.300 -2.542 17.508 1.00 88.25 75 ALA A CA 1
ATOM 591 C C . ALA A 1 75 ? -30.599 -3.908 17.394 1.00 88.25 75 ALA A C 1
ATOM 593 O O . ALA A 1 75 ? -30.908 -4.681 16.493 1.00 88.25 75 ALA A O 1
ATOM 594 N N . LEU A 1 76 ? -29.691 -4.227 18.322 1.00 86.81 76 LEU A N 1
ATOM 595 C CA . LEU A 1 76 ? -28.982 -5.512 18.369 1.00 86.81 76 LEU A CA 1
ATOM 596 C C . LEU A 1 76 ? -29.675 -6.570 19.239 1.00 86.81 76 LEU A C 1
ATOM 598 O O . LEU A 1 76 ? -29.164 -7.682 19.365 1.00 86.81 76 LEU A O 1
ATOM 602 N N . GLY A 1 77 ? -30.814 -6.237 19.855 1.00 87.38 77 GLY A N 1
ATOM 603 C CA . GLY A 1 77 ? -31.573 -7.138 20.725 1.00 87.38 77 GLY A CA 1
ATOM 604 C C . GLY A 1 77 ? -30.859 -7.518 22.029 1.00 87.38 77 GLY A C 1
ATOM 605 O O . GLY A 1 77 ? -31.289 -8.443 22.712 1.00 87.38 77 GLY A O 1
ATOM 606 N N . ARG A 1 78 ? -29.760 -6.836 22.379 1.00 86.50 78 ARG A N 1
ATOM 607 C CA . ARG A 1 78 ? -28.966 -7.080 23.592 1.00 86.50 78 ARG A CA 1
ATOM 608 C C . ARG A 1 78 ? -28.145 -5.855 23.969 1.00 86.50 78 ARG A C 1
ATOM 610 O O . ARG A 1 78 ? -27.767 -5.072 23.102 1.00 86.50 78 ARG A O 1
ATOM 617 N N . ALA A 1 79 ? -27.792 -5.725 25.245 1.00 86.06 79 ALA A N 1
ATOM 618 C CA . ALA A 1 79 ? -26.837 -4.708 25.673 1.00 86.06 79 ALA A CA 1
ATOM 619 C C . ALA A 1 79 ? -25.484 -4.909 24.963 1.00 86.06 79 ALA A C 1
ATOM 621 O O . ALA A 1 79 ? -24.903 -5.993 25.007 1.00 86.06 79 ALA A O 1
ATOM 622 N N . VAL A 1 80 ? -25.004 -3.862 24.287 1.00 89.00 80 VAL A N 1
ATOM 623 C CA . VAL A 1 80 ? -23.719 -3.871 23.563 1.00 89.00 80 VAL A CA 1
ATOM 624 C C . VAL A 1 80 ? -22.551 -3.723 24.533 1.00 89.00 80 VAL A C 1
ATOM 626 O O . VAL A 1 80 ? -21.539 -4.400 24.381 1.00 89.00 80 VAL A O 1
ATOM 629 N N . PHE A 1 81 ? -22.722 -2.869 25.541 1.00 91.31 81 PHE A N 1
ATOM 630 C CA . PHE A 1 81 ? -21.722 -2.535 26.550 1.00 91.31 81 PHE A CA 1
ATOM 631 C C . PHE A 1 81 ? -22.299 -2.796 27.950 1.00 91.31 81 PHE A C 1
ATOM 633 O O . PHE A 1 81 ? -23.497 -2.558 28.152 1.00 91.31 81 PHE A O 1
ATOM 640 N N . PRO A 1 82 ? -21.488 -3.249 28.923 1.00 89.69 82 PRO A N 1
ATOM 641 C CA . PRO A 1 82 ? -21.896 -3.326 30.319 1.00 89.69 82 PRO A CA 1
ATOM 642 C C . PRO A 1 82 ? -22.391 -1.971 30.862 1.00 89.69 82 PRO A C 1
ATOM 644 O O . PRO A 1 82 ? -21.893 -0.915 30.448 1.00 89.69 82 PRO A O 1
ATOM 647 N N . PRO A 1 83 ? -23.349 -1.973 31.807 1.00 87.25 83 PRO A N 1
ATOM 648 C CA . PRO A 1 83 ? -23.808 -0.754 32.464 1.00 87.25 83 PRO A CA 1
ATOM 649 C C . PRO A 1 83 ? -22.646 0.012 33.103 1.00 87.25 83 PRO A C 1
ATOM 651 O O . PRO A 1 83 ? -21.844 -0.563 33.830 1.00 87.25 83 PRO A O 1
ATOM 654 N N . GLY A 1 84 ? -22.553 1.313 32.821 1.00 87.31 84 GLY A N 1
ATOM 655 C CA . GLY A 1 84 ? -21.522 2.179 33.398 1.00 87.31 84 GLY A CA 1
ATOM 656 C C . GLY A 1 84 ? -20.102 1.974 32.854 1.00 87.31 84 GLY A C 1
ATOM 657 O O . GLY A 1 84 ? -19.195 2.619 33.363 1.00 87.31 84 GLY A O 1
ATOM 658 N N . GLN A 1 85 ? -19.892 1.138 31.826 1.00 92.06 85 GLN A N 1
ATOM 659 C CA . GLN A 1 85 ? -18.556 0.908 31.267 1.00 92.06 85 GLN A CA 1
ATOM 660 C C . GLN A 1 85 ? -17.921 2.216 30.756 1.00 92.06 85 GLN A C 1
ATOM 662 O O . GLN A 1 85 ? -18.498 2.902 29.902 1.00 92.06 85 GLN A O 1
ATOM 667 N N . ASP A 1 86 ? -16.722 2.513 31.260 1.00 92.00 86 ASP A N 1
ATOM 668 C CA . ASP A 1 86 ? -15.831 3.588 30.824 1.00 92.00 86 ASP A CA 1
ATOM 669 C C . ASP A 1 86 ? -14.372 3.157 31.104 1.00 92.00 86 ASP A C 1
ATOM 671 O O . ASP A 1 86 ? -14.073 2.824 32.253 1.00 92.00 86 ASP A O 1
ATOM 675 N N . PRO A 1 87 ? -13.467 3.087 30.107 1.00 94.44 87 PRO A N 1
ATOM 676 C CA . PRO A 1 87 ? -13.669 3.356 28.682 1.00 94.44 87 PRO A CA 1
ATOM 677 C C . PRO A 1 87 ? -14.587 2.338 28.000 1.00 94.44 87 PRO A C 1
ATOM 679 O O . PRO A 1 87 ? -14.630 1.163 28.367 1.00 94.44 87 PRO A O 1
ATOM 682 N N . LEU A 1 88 ? -15.301 2.777 26.961 1.00 94.50 88 LEU A N 1
ATOM 683 C CA . LEU A 1 88 ? -16.012 1.862 26.074 1.00 94.50 88 LEU A CA 1
ATOM 684 C C . LEU A 1 88 ? -14.994 1.057 25.266 1.00 94.50 88 LEU A C 1
ATOM 686 O O . LEU A 1 88 ? -14.042 1.610 24.719 1.00 94.50 88 LEU A O 1
ATOM 690 N N . VAL A 1 89 ? -15.212 -0.254 25.188 1.00 92.12 89 VAL A N 1
ATOM 691 C CA . VAL A 1 89 ? -14.352 -1.199 24.467 1.00 92.12 89 VAL A CA 1
ATOM 692 C C . VAL A 1 89 ? -15.194 -1.909 23.425 1.00 92.12 89 VAL A C 1
ATOM 694 O O . VAL A 1 89 ? -16.302 -2.345 23.743 1.00 92.12 89 VAL A O 1
ATOM 697 N N . LEU A 1 90 ? -14.683 -2.046 22.194 1.00 90.50 90 LEU A N 1
ATOM 698 C CA . LEU A 1 90 ? -15.381 -2.828 21.176 1.00 90.50 90 LEU A CA 1
ATOM 699 C C . LEU A 1 90 ? -15.622 -4.246 21.720 1.00 90.50 90 LEU A C 1
ATOM 701 O O . LEU A 1 90 ? -14.665 -4.917 22.114 1.00 90.50 90 LEU A O 1
ATOM 705 N N . PRO A 1 91 ? -16.872 -4.727 21.748 1.00 86.25 91 PRO A N 1
ATOM 706 C CA . PRO A 1 91 ? -17.141 -6.072 22.223 1.00 86.25 91 PRO A CA 1
ATOM 707 C C . PRO A 1 91 ? -16.418 -7.113 21.363 1.00 86.25 91 PRO A C 1
ATOM 709 O O . PRO A 1 91 ? -16.378 -6.978 20.142 1.00 86.25 91 PRO A O 1
ATOM 712 N N . GLY A 1 92 ? -15.924 -8.197 21.968 1.00 81.06 92 GLY A N 1
ATOM 713 C CA . GLY A 1 92 ? -15.129 -9.221 21.265 1.00 81.06 92 GLY A CA 1
ATOM 714 C C . GLY A 1 92 ? -15.840 -9.942 20.107 1.00 81.06 92 GLY A C 1
ATOM 715 O O . GLY A 1 92 ? -15.205 -10.676 19.357 1.00 81.06 92 GLY A O 1
ATOM 716 N N . TRP A 1 93 ? -17.150 -9.735 19.941 1.00 81.25 93 TRP A N 1
ATOM 717 C CA . TRP A 1 93 ? -17.925 -10.222 18.798 1.00 81.25 93 TRP A CA 1
ATOM 718 C C . TRP A 1 93 ? -17.846 -9.316 17.558 1.00 81.25 93 TRP A C 1
ATOM 720 O O . TRP A 1 93 ? -18.218 -9.757 16.469 1.00 81.25 93 TRP A O 1
ATOM 730 N N . GLY A 1 94 ? -17.419 -8.060 17.715 1.00 82.00 94 GLY A N 1
ATOM 731 C CA . GLY A 1 94 ? -17.274 -7.087 16.638 1.00 82.00 94 GLY A CA 1
ATOM 732 C C . GLY A 1 94 ? -15.860 -7.116 16.075 1.00 82.00 94 GLY A C 1
ATOM 733 O O . GLY A 1 94 ? -14.887 -7.041 16.823 1.00 82.00 94 GLY A O 1
ATOM 734 N N . ARG A 1 95 ? -15.726 -7.208 14.753 1.00 84.81 95 ARG A N 1
ATOM 735 C CA . ARG A 1 95 ? -14.422 -7.175 14.083 1.00 84.81 95 ARG A CA 1
ATOM 736 C C . ARG A 1 95 ? -14.476 -6.293 12.840 1.00 84.81 95 ARG A C 1
ATOM 738 O O . ARG A 1 95 ? -15.420 -6.366 12.058 1.00 84.81 95 ARG A O 1
ATOM 745 N N . ARG A 1 96 ? -13.424 -5.493 12.638 1.00 85.69 96 ARG A N 1
ATOM 746 C CA . ARG A 1 96 ? -13.189 -4.774 11.378 1.00 85.69 96 ARG A CA 1
ATOM 747 C C . ARG A 1 96 ? -12.736 -5.730 10.275 1.00 85.69 96 ARG A C 1
ATOM 749 O O . ARG A 1 96 ? -11.875 -6.575 10.517 1.00 85.69 96 ARG A O 1
ATOM 756 N N . GLU A 1 97 ? -13.246 -5.541 9.064 1.00 79.69 97 GLU A N 1
ATOM 757 C CA . GLU A 1 97 ? -12.741 -6.219 7.866 1.00 79.69 97 GLU A CA 1
ATOM 758 C C . GLU A 1 97 ? -12.345 -5.207 6.784 1.00 79.69 97 GLU A C 1
ATOM 760 O O . GLU A 1 97 ? -13.083 -4.254 6.537 1.00 79.69 97 GLU A O 1
ATOM 765 N N . PRO A 1 98 ? -11.206 -5.404 6.095 1.00 67.19 98 PRO A N 1
ATOM 766 C CA . PRO A 1 98 ? -10.742 -4.497 5.042 1.00 67.19 98 PRO A CA 1
ATOM 767 C C . PRO A 1 98 ? -11.563 -4.563 3.739 1.00 67.19 98 PRO A C 1
ATOM 769 O O . PRO A 1 98 ? -11.281 -3.809 2.810 1.00 67.19 98 PRO A O 1
ATOM 772 N N . GLY A 1 99 ? -12.550 -5.460 3.647 1.00 66.81 99 GLY A N 1
ATOM 773 C CA . GLY A 1 99 ? -13.378 -5.652 2.456 1.00 66.81 99 GLY A CA 1
ATOM 774 C C . GLY A 1 99 ? -14.404 -4.537 2.198 1.00 66.81 99 GLY A C 1
ATOM 775 O O . GLY A 1 99 ? -14.702 -3.713 3.065 1.00 66.81 99 GLY A O 1
ATOM 776 N N . GLY A 1 100 ? -14.973 -4.547 0.987 1.00 64.12 100 GLY A N 1
ATOM 777 C CA . GLY A 1 100 ? -15.996 -3.608 0.509 1.00 64.12 100 GLY A CA 1
ATOM 778 C C . GLY A 1 100 ? -15.577 -2.836 -0.748 1.00 64.12 100 GLY A C 1
ATOM 779 O O . GLY A 1 100 ? -14.416 -2.863 -1.148 1.00 64.12 100 GLY A O 1
ATOM 780 N N . THR A 1 101 ? -16.534 -2.136 -1.356 1.00 66.31 101 THR A N 1
ATOM 781 C CA . THR A 1 101 ? -16.350 -1.247 -2.516 1.00 66.31 101 THR A CA 1
ATOM 782 C C . THR A 1 101 ? -16.675 0.188 -2.109 1.00 66.31 101 THR A C 1
ATOM 784 O O . THR A 1 101 ? -17.661 0.388 -1.403 1.00 66.31 101 THR A O 1
ATOM 787 N N . GLY A 1 102 ? -15.872 1.160 -2.547 1.00 74.75 102 GLY A N 1
ATOM 788 C CA . GLY A 1 102 ? -16.016 2.578 -2.187 1.00 74.75 102 GLY A CA 1
ATOM 789 C C . GLY A 1 102 ? -14.854 3.118 -1.348 1.00 74.75 102 GLY A C 1
ATOM 790 O O . GLY A 1 102 ? -13.844 2.428 -1.124 1.00 74.75 102 GLY A O 1
ATOM 791 N N . GLU A 1 103 ? -14.999 4.363 -0.896 1.00 79.75 103 GLU A N 1
ATOM 792 C CA . GLU A 1 103 ? -14.012 5.028 -0.041 1.00 79.75 103 GLU A CA 1
ATOM 793 C C . GLU A 1 103 ? -13.991 4.419 1.365 1.00 79.75 103 GLU A C 1
ATOM 795 O O . GLU A 1 103 ? -14.944 3.777 1.811 1.00 79.75 103 GLU A O 1
ATOM 800 N N . VAL A 1 104 ? -12.875 4.571 2.077 1.00 86.81 104 VAL A N 1
ATOM 801 C CA . VAL A 1 104 ? -12.788 4.096 3.462 1.00 86.81 104 VAL A CA 1
ATOM 802 C C . VAL A 1 104 ? -13.699 4.960 4.333 1.00 86.81 104 VAL A C 1
ATOM 804 O O . VAL A 1 104 ? -13.543 6.178 4.362 1.00 86.81 104 VAL A O 1
ATOM 807 N N . LEU A 1 105 ? -14.634 4.326 5.046 1.00 90.88 105 LEU A N 1
ATOM 808 C CA . LEU A 1 105 ? -15.621 4.993 5.904 1.00 90.88 105 LEU A CA 1
ATOM 809 C C . LEU A 1 105 ? -16.452 6.064 5.172 1.00 90.88 105 LEU A C 1
ATOM 811 O O . LEU A 1 105 ? -16.686 7.150 5.700 1.00 90.88 105 LEU A O 1
ATOM 815 N N . GLU A 1 106 ? -16.876 5.768 3.946 1.00 88.94 106 GLU A N 1
ATOM 816 C CA . GLU A 1 106 ? -17.656 6.678 3.100 1.00 88.94 106 GLU A CA 1
ATOM 817 C C . GLU A 1 106 ? -18.947 7.155 3.793 1.00 88.94 106 GLU A C 1
ATOM 819 O O . GLU A 1 106 ? -19.815 6.356 4.146 1.00 88.94 106 GLU A O 1
ATOM 824 N N . GLY A 1 107 ? -19.085 8.464 3.993 1.00 88.62 107 GLY A N 1
ATOM 825 C CA . GLY A 1 107 ? -20.234 9.093 4.640 1.00 88.62 107 GLY A CA 1
ATOM 826 C C . GLY A 1 107 ? -20.114 9.273 6.159 1.00 88.62 107 GLY A C 1
ATOM 827 O O . GLY A 1 107 ? -21.034 9.835 6.755 1.00 88.62 107 GLY A O 1
ATOM 828 N N . LEU A 1 108 ? -19.035 8.831 6.822 1.00 91.88 108 LEU A N 1
ATOM 829 C CA . LEU A 1 108 ? -18.819 9.143 8.250 1.00 91.88 108 LEU A CA 1
ATOM 830 C C . LEU A 1 108 ? -18.296 10.551 8.507 1.00 91.88 108 LEU A C 1
ATOM 832 O O . LEU A 1 108 ? -18.474 11.061 9.610 1.00 91.88 108 LEU A O 1
ATOM 836 N N . GLU A 1 109 ? -17.707 11.187 7.504 1.00 88.44 109 GLU A N 1
ATOM 837 C CA . GLU A 1 109 ? -17.207 12.557 7.557 1.00 88.44 109 GLU A CA 1
ATOM 838 C C . GLU A 1 109 ? -18.299 13.570 7.931 1.00 88.44 109 GLU A C 1
ATOM 840 O O . GLU A 1 109 ? -18.020 14.578 8.571 1.00 88.44 109 GLU A O 1
ATOM 845 N N . GLY A 1 110 ? -19.560 13.273 7.595 1.00 85.25 110 GLY A N 1
ATOM 846 C CA . GLY A 1 110 ? -20.715 14.106 7.932 1.00 85.25 110 GLY A CA 1
ATOM 847 C C . GLY A 1 110 ? -21.267 13.893 9.346 1.00 85.25 110 GLY A C 1
ATOM 848 O O . GLY A 1 110 ? -22.302 14.465 9.687 1.00 85.25 110 GLY A O 1
ATOM 849 N N . VAL A 1 111 ? -20.647 13.041 10.172 1.00 88.75 111 VAL A N 1
ATOM 850 C CA . VAL A 1 111 ? -21.174 12.675 11.493 1.00 88.75 111 VAL A CA 1
ATOM 851 C C . VAL A 1 111 ? -20.426 13.399 12.611 1.00 88.75 111 VAL A C 1
ATOM 853 O O . VAL A 1 111 ? -19.377 12.951 13.063 1.00 88.75 111 VAL A O 1
ATOM 856 N N . GLY A 1 112 ? -21.024 14.467 13.143 1.00 84.38 112 GLY A N 1
ATOM 857 C CA . GLY A 1 112 ? -20.443 15.198 14.277 1.00 84.38 112 GLY A CA 1
ATOM 858 C C . GLY A 1 112 ? -19.052 15.754 13.948 1.00 84.38 112 GLY A C 1
ATOM 859 O O . GLY A 1 112 ? -18.844 16.256 12.850 1.00 84.38 112 GLY A O 1
ATOM 860 N N . GLY A 1 113 ? -18.108 15.645 14.887 1.00 86.31 113 GLY A N 1
ATOM 861 C CA . GLY A 1 113 ? -16.715 16.082 14.732 1.00 86.31 113 GLY A CA 1
ATOM 862 C C . GLY A 1 113 ? -15.778 15.026 14.132 1.00 86.31 113 GLY A C 1
ATOM 863 O O . GLY A 1 113 ? -14.585 15.053 14.408 1.00 86.31 113 GLY A O 1
ATOM 864 N N . LEU A 1 114 ? -16.292 14.057 13.364 1.00 89.31 114 LEU A N 1
ATOM 865 C CA . LEU A 1 114 ? -15.486 12.941 12.844 1.00 89.31 114 LEU A CA 1
ATOM 866 C C . LEU A 1 114 ? -14.721 13.238 11.551 1.00 89.31 114 LEU A C 1
ATOM 868 O O . LEU A 1 114 ? -13.946 12.381 11.139 1.00 89.31 114 LEU A O 1
ATOM 872 N N . MET A 1 115 ? -14.919 14.396 10.913 1.00 88.75 115 MET A N 1
ATOM 873 C CA . MET A 1 115 ? -14.283 14.748 9.633 1.00 88.75 115 MET A CA 1
ATOM 874 C C . MET A 1 115 ? -12.769 14.503 9.654 1.00 88.75 115 MET A C 1
ATOM 876 O O . MET A 1 115 ? -12.273 13.686 8.880 1.00 88.75 115 MET A O 1
ATOM 880 N N . ASP A 1 116 ? -12.058 15.144 10.582 1.00 84.69 116 ASP A N 1
ATOM 881 C CA . ASP A 1 116 ? -10.594 15.079 10.646 1.00 84.69 116 ASP A CA 1
ATOM 882 C C . ASP A 1 116 ? -10.110 13.645 10.883 1.00 84.69 116 ASP A C 1
ATOM 884 O O . ASP A 1 116 ? -9.235 13.147 10.179 1.00 84.69 116 ASP A O 1
ATOM 888 N N . TRP A 1 117 ? -10.770 12.920 11.790 1.00 92.00 117 TRP A N 1
ATOM 889 C CA . TRP A 1 117 ? -10.468 11.512 12.040 1.00 92.00 117 TRP A CA 1
ATOM 890 C C . TRP A 1 117 ? -10.721 10.627 10.809 1.00 92.00 117 TRP A C 1
ATOM 892 O O . TRP A 1 117 ? -9.918 9.744 10.511 1.00 92.00 117 TRP A O 1
ATOM 902 N N . VAL A 1 118 ? -11.815 10.838 10.067 1.00 91.00 118 VAL A N 1
ATOM 903 C CA . VAL A 1 118 ? -12.096 10.080 8.835 1.00 91.00 118 VAL A CA 1
ATOM 904 C C . VAL A 1 118 ? -11.024 10.352 7.788 1.00 91.00 118 VAL A C 1
ATOM 906 O O . VAL A 1 118 ? -10.569 9.406 7.145 1.00 91.00 118 VAL A O 1
ATOM 909 N N . LEU A 1 119 ? -10.586 11.603 7.637 1.00 84.56 119 LEU A N 1
ATOM 910 C CA . LEU A 1 119 ? -9.507 11.966 6.720 1.00 84.56 119 LEU A CA 1
ATOM 911 C C . LEU A 1 119 ? -8.178 11.313 7.126 1.00 84.56 119 LEU A C 1
ATOM 913 O O . LEU A 1 119 ? -7.525 10.707 6.280 1.00 84.56 119 LEU A O 1
ATOM 917 N N . GLU A 1 120 ? -7.823 11.316 8.413 1.00 82.31 120 GLU A N 1
ATOM 918 C CA . GLU A 1 120 ? -6.639 10.616 8.934 1.00 82.31 120 GLU A CA 1
ATOM 919 C C . GLU A 1 120 ? -6.714 9.095 8.726 1.00 82.31 120 GLU A C 1
ATOM 921 O O . GLU A 1 120 ? -5.730 8.443 8.372 1.00 82.31 120 GLU A O 1
ATOM 926 N N . VAL A 1 121 ? -7.885 8.484 8.940 1.00 84.06 121 VAL A N 1
ATOM 927 C CA . VAL A 1 121 ? -8.104 7.068 8.618 1.00 84.06 121 VAL A CA 1
ATOM 928 C C . VAL A 1 121 ? -7.912 6.858 7.118 1.00 84.06 121 VAL A C 1
ATOM 930 O O . VAL A 1 121 ? -7.165 5.967 6.724 1.00 84.06 121 VAL A O 1
ATOM 933 N N . ARG A 1 122 ? -8.542 7.664 6.262 1.00 85.06 122 ARG A N 1
ATOM 934 C CA . ARG A 1 122 ? -8.392 7.542 4.807 1.00 85.06 122 ARG A CA 1
ATOM 935 C C . ARG A 1 122 ? -6.934 7.663 4.394 1.00 85.06 122 ARG A C 1
ATOM 937 O O . ARG A 1 122 ? -6.506 6.830 3.611 1.00 85.06 122 ARG A O 1
ATOM 944 N N . ASP A 1 123 ? -6.160 8.573 4.973 1.00 75.38 123 ASP A N 1
ATOM 945 C CA . ASP A 1 123 ? -4.728 8.711 4.700 1.00 75.38 123 ASP A CA 1
ATOM 946 C C . ASP A 1 123 ? -3.912 7.482 5.149 1.00 75.38 123 ASP A C 1
ATOM 948 O O . ASP A 1 123 ? -3.172 6.892 4.353 1.00 75.38 123 ASP A O 1
ATOM 952 N N . ARG A 1 124 ? -4.142 6.976 6.374 1.00 76.94 124 ARG A N 1
ATOM 953 C CA . ARG A 1 124 ? -3.534 5.717 6.859 1.00 76.94 124 ARG A CA 1
ATOM 954 C C . ARG A 1 124 ? -3.830 4.543 5.925 1.00 76.94 124 ARG A C 1
ATOM 956 O O . ARG A 1 124 ? -2.964 3.698 5.677 1.00 76.94 124 ARG A O 1
ATOM 963 N N . TYR A 1 125 ? -5.052 4.468 5.400 1.00 72.31 125 TYR A N 1
ATOM 964 C CA . TYR A 1 125 ? -5.486 3.382 4.522 1.00 72.31 125 TYR A CA 1
ATOM 965 C C . TYR A 1 125 ? -5.227 3.631 3.036 1.00 72.31 125 TYR A C 1
ATOM 967 O O . TYR A 1 125 ? -5.174 2.660 2.289 1.00 72.31 125 TYR A O 1
ATOM 975 N N . ALA A 1 126 ? -5.010 4.867 2.600 1.00 60.72 126 ALA A N 1
ATOM 976 C CA . ALA A 1 126 ? -4.474 5.209 1.288 1.00 60.72 126 ALA A CA 1
ATOM 977 C C . ALA A 1 126 ? -2.995 4.829 1.239 1.00 60.72 126 ALA A C 1
ATOM 979 O O . ALA A 1 126 ? -2.579 4.134 0.320 1.00 60.72 126 ALA A O 1
ATOM 980 N N . SER A 1 127 ? -2.247 5.124 2.304 1.00 47.53 127 SER A N 1
ATOM 981 C CA . SER A 1 127 ? -0.881 4.636 2.513 1.00 47.53 127 SER A CA 1
ATOM 982 C C . SER A 1 127 ? -0.822 3.102 2.611 1.00 47.53 127 SER A C 1
ATOM 984 O O . SER A 1 127 ? 0.098 2.478 2.091 1.00 47.53 127 SER A O 1
ATOM 986 N N . SER A 1 128 ? -1.847 2.459 3.189 1.00 47.91 128 SER A N 1
ATOM 987 C CA . SER A 1 128 ? -1.966 0.987 3.227 1.00 47.91 128 SER A CA 1
ATOM 988 C C . SER A 1 128 ? -2.530 0.366 1.935 1.00 47.91 128 SER A C 1
ATOM 990 O O . SER A 1 128 ? -2.306 -0.812 1.672 1.00 47.91 128 SER A O 1
ATOM 992 N N . ALA A 1 129 ? -3.249 1.124 1.104 1.00 43.25 129 ALA A N 1
ATOM 993 C CA . ALA A 1 129 ? -3.629 0.736 -0.256 1.00 43.25 129 ALA A CA 1
ATOM 994 C C . ALA A 1 129 ? -2.458 0.943 -1.236 1.00 43.25 129 ALA A C 1
ATOM 996 O O . ALA A 1 129 ? -2.319 0.170 -2.179 1.00 43.25 129 ALA A O 1
ATOM 997 N N . GLY A 1 130 ? -1.567 1.896 -0.938 1.00 43.06 130 GLY A N 1
ATOM 998 C CA . GLY A 1 130 ? -0.204 1.997 -1.463 1.00 43.06 130 GLY A CA 1
ATOM 999 C C . GLY A 1 130 ? 0.716 0.871 -0.974 1.00 43.06 130 GLY A C 1
ATOM 1000 O O . GLY A 1 130 ? 1.709 0.573 -1.623 1.00 43.06 130 GLY A O 1
ATOM 1001 N N . ALA A 1 131 ? 0.332 0.157 0.091 1.00 45.50 131 ALA A N 1
ATOM 1002 C CA . ALA A 1 131 ? 0.882 -1.144 0.475 1.00 45.50 131 ALA A CA 1
ATOM 1003 C C . ALA A 1 131 ? 0.125 -2.310 -0.194 1.00 45.50 131 ALA A C 1
ATOM 1005 O O . ALA A 1 131 ? -0.094 -3.372 0.401 1.00 45.50 131 ALA A O 1
ATOM 1006 N N . ALA A 1 132 ? -0.262 -2.162 -1.465 1.00 55.72 132 ALA A N 1
ATOM 1007 C CA . ALA A 1 132 ? -0.249 -3.328 -2.332 1.00 55.72 132 ALA A CA 1
ATOM 1008 C C . ALA A 1 132 ? 1.208 -3.796 -2.357 1.00 55.72 132 ALA A C 1
ATOM 1010 O O . ALA A 1 132 ? 2.035 -3.209 -3.049 1.00 55.72 132 ALA A O 1
ATOM 1011 N N . GLY A 1 133 ? 1.525 -4.796 -1.528 1.00 71.12 133 GLY A N 1
ATOM 1012 C CA . GLY A 1 133 ? 2.846 -5.410 -1.537 1.00 71.12 133 GLY A CA 1
ATOM 1013 C C . GLY A 1 133 ? 3.250 -5.688 -2.981 1.00 71.12 133 GLY A C 1
ATOM 1014 O O . GLY A 1 133 ? 2.396 -6.034 -3.807 1.00 71.12 133 GLY A O 1
ATOM 1015 N N . ARG A 1 134 ? 4.526 -5.508 -3.302 1.00 84.81 134 ARG A N 1
ATOM 1016 C CA . ARG A 1 134 ? 5.081 -5.692 -4.646 1.00 84.81 134 ARG A CA 1
ATOM 1017 C C . ARG A 1 134 ? 4.636 -7.005 -5.281 1.00 84.81 134 ARG A C 1
ATOM 1019 O O . ARG A 1 134 ? 4.425 -7.045 -6.487 1.00 84.81 134 ARG A O 1
ATOM 1026 N N . GLN A 1 135 ? 4.376 -8.032 -4.473 1.00 82.31 135 GLN A N 1
ATOM 1027 C CA . GLN A 1 135 ? 3.772 -9.284 -4.923 1.00 82.31 135 GLN A CA 1
ATOM 1028 C C . GLN A 1 135 ? 2.430 -9.105 -5.664 1.00 82.31 135 GLN A C 1
ATOM 1030 O O . GLN A 1 135 ? 2.241 -9.675 -6.734 1.00 82.31 135 GLN A O 1
ATOM 1035 N N . ARG A 1 136 ? 1.510 -8.275 -5.158 1.00 81.56 136 ARG A N 1
ATOM 1036 C CA . ARG A 1 136 ? 0.234 -7.985 -5.840 1.00 81.56 136 ARG A CA 1
ATOM 1037 C C . ARG A 1 136 ? 0.435 -7.193 -7.127 1.00 81.56 136 ARG A C 1
ATOM 1039 O O . ARG A 1 136 ? -0.318 -7.377 -8.078 1.00 81.56 136 ARG A O 1
ATOM 1046 N N . LEU A 1 137 ? 1.437 -6.311 -7.163 1.00 86.81 137 LEU A N 1
ATOM 1047 C CA . LEU A 1 137 ? 1.795 -5.595 -8.388 1.00 86.81 137 LEU A CA 1
ATOM 1048 C C . LEU A 1 137 ? 2.303 -6.576 -9.450 1.00 86.81 137 LEU A C 1
ATOM 1050 O O . LEU A 1 137 ? 1.861 -6.509 -10.592 1.00 86.81 137 LEU A O 1
ATOM 1054 N N . LEU A 1 138 ? 3.154 -7.532 -9.068 1.00 88.69 138 LEU A N 1
ATOM 1055 C CA . LEU A 1 138 ? 3.607 -8.600 -9.963 1.00 88.69 138 LEU A CA 1
ATOM 1056 C C . LEU A 1 138 ? 2.434 -9.439 -10.490 1.00 88.69 138 LEU A C 1
ATOM 1058 O O . LEU A 1 138 ? 2.348 -9.670 -11.694 1.00 88.69 138 LEU A O 1
ATOM 1062 N N . GLU A 1 139 ? 1.500 -9.836 -9.623 1.00 83.44 139 GLU A N 1
ATOM 1063 C CA . GLU A 1 139 ? 0.285 -10.570 -10.012 1.00 83.44 139 GLU A CA 1
ATOM 1064 C C . GLU A 1 139 ? -0.576 -9.777 -11.007 1.00 83.44 139 GLU A C 1
ATOM 1066 O O . GLU A 1 139 ? -1.034 -10.328 -12.008 1.00 83.44 139 GLU A O 1
ATOM 1071 N N . GLY A 1 140 ? -0.744 -8.469 -10.783 1.00 84.00 140 GLY A N 1
ATOM 1072 C CA . GLY A 1 140 ? -1.481 -7.589 -11.694 1.00 84.00 140 GLY A CA 1
ATOM 1073 C C . GLY A 1 140 ? -0.821 -7.443 -13.069 1.00 84.00 140 GLY A C 1
ATOM 1074 O O . GLY A 1 140 ? -1.515 -7.301 -14.077 1.00 84.00 140 GLY A O 1
ATOM 1075 N N . LEU A 1 141 ? 0.511 -7.519 -13.129 1.00 90.06 141 LEU A N 1
ATOM 1076 C CA . LEU A 1 141 ? 1.287 -7.411 -14.367 1.00 90.06 141 LEU A CA 1
ATOM 1077 C C . LEU A 1 141 ? 1.479 -8.757 -15.086 1.00 90.06 141 LEU A C 1
ATOM 1079 O O . LEU A 1 141 ? 1.843 -8.763 -16.260 1.00 90.06 141 LEU A O 1
ATOM 1083 N N . ALA A 1 142 ? 1.194 -9.891 -14.437 1.00 89.19 142 ALA A N 1
ATOM 1084 C CA . ALA A 1 142 ? 1.438 -11.235 -14.972 1.00 89.19 142 ALA A CA 1
ATOM 1085 C C . ALA A 1 142 ? 0.681 -11.552 -16.280 1.00 89.19 142 ALA A C 1
ATOM 1087 O O . ALA A 1 142 ? 1.064 -12.454 -17.029 1.00 89.19 142 ALA A O 1
ATOM 1088 N N . SER A 1 143 ? -0.403 -10.827 -16.570 1.00 89.94 143 SER A N 1
ATOM 1089 C CA . SER A 1 143 ? -1.194 -10.983 -17.800 1.00 89.94 143 SER A CA 1
ATOM 1090 C C . SER A 1 143 ? -0.623 -10.226 -19.003 1.00 89.94 143 SER A C 1
ATOM 1092 O O . SER A 1 143 ? -0.991 -10.519 -20.140 1.00 89.94 143 SER A O 1
ATOM 1094 N N . LEU A 1 144 ? 0.292 -9.279 -18.777 1.00 91.31 144 LEU A N 1
ATOM 1095 C CA . LEU A 1 144 ? 0.871 -8.467 -19.840 1.00 91.31 144 LEU A CA 1
ATOM 1096 C C . LEU A 1 144 ? 1.796 -9.304 -20.724 1.00 91.31 144 LEU A C 1
ATOM 1098 O O . LEU A 1 144 ? 2.411 -10.277 -20.279 1.00 91.31 144 LEU A O 1
ATOM 1102 N N . ARG A 1 145 ? 1.898 -8.936 -22.000 1.00 91.31 145 ARG A N 1
ATOM 1103 C CA . ARG A 1 145 ? 2.717 -9.650 -22.984 1.00 91.31 145 ARG A CA 1
ATOM 1104 C C . ARG A 1 145 ? 3.559 -8.671 -23.795 1.00 91.31 145 ARG A C 1
ATOM 1106 O O . ARG A 1 145 ? 3.084 -7.569 -24.067 1.00 91.31 145 ARG A O 1
ATOM 1113 N N . PRO A 1 146 ? 4.782 -9.059 -24.195 1.00 92.44 146 PRO A N 1
ATOM 1114 C CA . PRO A 1 146 ? 5.539 -8.292 -25.168 1.00 92.44 146 PRO A CA 1
ATOM 1115 C C . PRO A 1 146 ? 4.767 -8.163 -26.498 1.00 92.44 146 PRO A C 1
ATOM 1117 O O . PRO A 1 146 ? 4.043 -9.090 -26.869 1.00 92.44 146 PRO A O 1
ATOM 1120 N N . PRO A 1 147 ? 4.943 -7.066 -27.249 1.00 93.56 147 PRO A N 1
ATOM 1121 C CA . PRO A 1 147 ? 5.771 -5.913 -26.909 1.00 93.56 147 PRO A CA 1
ATOM 1122 C C . PRO A 1 147 ? 5.042 -4.909 -26.002 1.00 93.56 147 PRO A C 1
ATOM 1124 O O . PRO A 1 147 ? 3.977 -4.393 -26.351 1.00 93.56 147 PRO A O 1
ATOM 1127 N N . PHE A 1 148 ? 5.653 -4.576 -24.866 1.00 93.88 148 PHE A N 1
ATOM 1128 C CA . PHE A 1 148 ? 5.064 -3.709 -23.839 1.00 93.88 148 PHE A CA 1
ATOM 1129 C C . PHE A 1 148 ? 6.121 -2.793 -23.228 1.00 93.88 148 PHE A C 1
ATOM 1131 O O . PHE A 1 148 ? 7.281 -3.182 -23.140 1.00 93.88 148 PHE A O 1
ATOM 1138 N N . LEU A 1 149 ? 5.713 -1.609 -22.780 1.00 92.69 149 LEU A N 1
ATOM 1139 C CA . LEU A 1 149 ? 6.551 -0.645 -22.082 1.00 92.69 149 LEU A CA 1
ATOM 1140 C C . LEU A 1 149 ? 6.025 -0.419 -20.661 1.00 92.69 149 LEU A C 1
ATOM 1142 O O . LEU A 1 149 ? 4.948 0.139 -20.458 1.00 92.69 149 LEU A O 1
ATOM 1146 N N . LEU A 1 150 ? 6.803 -0.824 -19.666 1.00 94.62 150 LEU A N 1
ATOM 1147 C CA . LEU A 1 15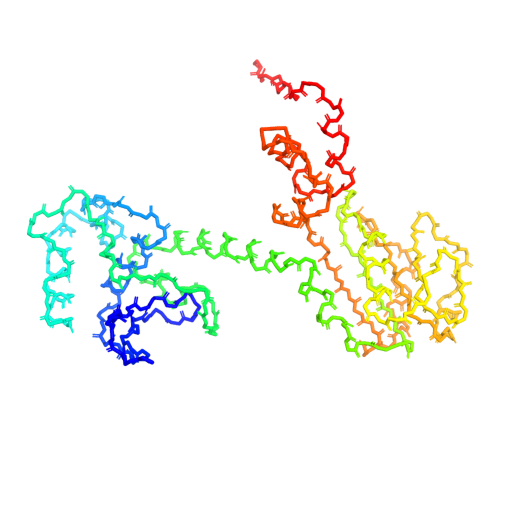0 ? 6.556 -0.522 -18.264 1.00 94.62 150 LEU A CA 1
ATOM 1148 C C . LEU A 1 150 ? 7.544 0.539 -17.789 1.00 94.62 150 LEU A C 1
ATOM 1150 O O . LEU A 1 150 ? 8.753 0.383 -17.913 1.00 94.62 150 LEU A O 1
ATOM 1154 N N . VAL A 1 151 ? 7.031 1.609 -17.209 1.00 91.88 151 VAL A N 1
ATOM 1155 C CA . VAL A 1 151 ? 7.832 2.695 -16.652 1.00 91.88 151 VAL A CA 1
ATOM 1156 C C . VAL A 1 151 ? 7.738 2.605 -15.140 1.00 91.88 151 VAL A C 1
ATOM 1158 O O . VAL A 1 151 ? 6.649 2.735 -14.584 1.00 91.88 151 VAL A O 1
ATOM 1161 N N . LEU A 1 152 ? 8.865 2.365 -14.480 1.00 92.88 152 LEU A N 1
ATOM 1162 C CA . LEU A 1 152 ? 8.967 2.285 -13.030 1.00 92.88 152 LEU A CA 1
ATOM 1163 C C . LEU A 1 152 ? 9.455 3.619 -12.479 1.00 92.88 152 LEU A C 1
ATOM 1165 O O . LEU A 1 152 ? 10.592 4.024 -12.724 1.00 92.88 152 LEU A O 1
ATOM 1169 N N . ARG A 1 153 ? 8.596 4.274 -11.704 1.00 87.75 153 ARG A N 1
ATOM 1170 C CA . ARG A 1 153 ? 8.932 5.443 -10.894 1.00 87.75 153 ARG A CA 1
ATOM 1171 C C . ARG A 1 153 ? 9.169 5.000 -9.459 1.00 87.75 153 ARG A C 1
ATOM 1173 O O . ARG A 1 153 ? 8.544 4.061 -8.975 1.00 87.75 153 ARG A O 1
ATOM 1180 N N . GLY A 1 154 ? 10.080 5.666 -8.772 1.00 80.12 154 GLY A N 1
ATOM 1181 C CA . GLY A 1 154 ? 10.361 5.388 -7.371 1.00 80.12 154 GLY A CA 1
ATOM 1182 C C . GLY A 1 154 ? 11.376 6.371 -6.824 1.00 80.12 154 GLY A C 1
ATOM 1183 O O . GLY A 1 154 ? 11.928 7.187 -7.564 1.00 80.12 154 GLY A O 1
ATOM 1184 N N . ARG A 1 155 ? 11.621 6.294 -5.520 1.00 78.75 155 ARG A N 1
ATOM 1185 C CA . ARG A 1 155 ? 12.738 7.008 -4.910 1.00 78.75 155 ARG A CA 1
ATOM 1186 C C . ARG A 1 155 ? 14.042 6.293 -5.269 1.00 78.75 155 ARG A C 1
ATOM 1188 O O . ARG A 1 155 ? 14.058 5.206 -5.855 1.00 78.75 155 ARG A O 1
ATOM 1195 N N . LEU A 1 156 ? 15.155 6.931 -4.929 1.00 77.31 156 LEU A N 1
ATOM 1196 C CA . LEU A 1 156 ? 16.432 6.230 -4.910 1.00 77.31 156 LEU A CA 1
ATOM 1197 C C . LEU A 1 156 ? 16.346 5.102 -3.878 1.00 77.31 156 LEU A C 1
ATOM 1199 O O . LEU A 1 156 ? 15.768 5.281 -2.811 1.00 77.31 156 LEU A O 1
ATOM 1203 N N . GLY A 1 157 ? 16.891 3.939 -4.216 1.00 79.81 157 GLY A N 1
ATOM 1204 C CA . GLY A 1 157 ? 16.896 2.782 -3.329 1.00 79.81 157 GLY A CA 1
ATOM 1205 C C . GLY A 1 157 ? 15.636 1.914 -3.360 1.00 79.81 157 GLY A C 1
ATOM 1206 O O . GLY A 1 157 ? 15.586 0.887 -2.678 1.00 79.81 157 GLY A O 1
ATOM 1207 N N . THR A 1 158 ? 14.643 2.258 -4.187 1.00 84.31 158 THR A N 1
ATOM 1208 C CA . THR A 1 158 ? 13.384 1.508 -4.300 1.00 84.31 158 THR A CA 1
ATOM 1209 C C . THR A 1 158 ? 13.546 0.146 -4.980 1.00 84.31 158 THR A C 1
ATOM 1211 O O . THR A 1 158 ? 12.609 -0.646 -4.998 1.00 84.31 158 THR A O 1
ATOM 1214 N N . GLY A 1 159 ? 14.721 -0.245 -5.474 1.00 87.75 159 GLY A N 1
ATOM 1215 C CA . GLY A 1 159 ? 14.929 -1.611 -5.964 1.00 87.75 159 GLY A CA 1
ATOM 1216 C C . GLY A 1 159 ? 14.137 -1.919 -7.234 1.00 87.75 159 GLY A C 1
ATOM 1217 O O . GLY A 1 159 ? 13.659 -3.045 -7.402 1.00 87.75 159 GLY A O 1
ATOM 1218 N N . GLN A 1 160 ? 13.980 -0.933 -8.126 1.00 92.12 160 GLN A N 1
ATOM 1219 C CA . GLN A 1 160 ? 13.287 -1.087 -9.411 1.00 92.12 160 GLN A CA 1
ATOM 1220 C C . GLN A 1 160 ? 13.874 -2.249 -10.227 1.00 92.12 160 GLN A C 1
ATOM 1222 O O . GLN A 1 160 ? 13.128 -3.026 -10.822 1.00 92.12 160 GLN A O 1
ATOM 1227 N N . LYS A 1 161 ? 15.201 -2.423 -10.201 1.00 93.12 161 LYS A N 1
ATOM 1228 C CA . LYS A 1 161 ? 15.901 -3.520 -10.885 1.00 93.12 161 LYS A CA 1
ATOM 1229 C C . LYS A 1 161 ? 15.511 -4.895 -10.342 1.00 93.12 161 LYS A C 1
ATOM 1231 O O . LYS A 1 161 ? 15.226 -5.808 -11.117 1.00 93.12 161 LYS A O 1
ATOM 1236 N N . ALA A 1 162 ? 15.465 -5.046 -9.018 1.00 91.81 162 ALA A N 1
ATOM 1237 C CA . ALA A 1 162 ? 15.048 -6.292 -8.377 1.00 91.81 162 ALA A CA 1
ATOM 1238 C C . ALA A 1 162 ? 13.584 -6.622 -8.710 1.00 91.81 162 ALA A C 1
ATOM 1240 O O . ALA A 1 162 ? 13.274 -7.761 -9.060 1.00 91.81 162 ALA A O 1
ATOM 1241 N N . PHE A 1 163 ? 12.707 -5.613 -8.701 1.00 93.75 163 PHE A N 1
ATOM 1242 C CA . PHE A 1 163 ? 11.314 -5.767 -9.118 1.00 93.75 163 PHE A CA 1
ATOM 1243 C C . PHE A 1 163 ? 11.188 -6.187 -10.591 1.00 93.75 163 PHE A C 1
ATOM 1245 O O . PHE A 1 163 ? 10.468 -7.134 -10.899 1.00 93.75 163 PHE A O 1
ATOM 1252 N N . ALA A 1 164 ? 11.927 -5.544 -11.502 1.00 95.69 164 ALA A N 1
ATOM 1253 C CA . ALA A 1 164 ? 11.934 -5.894 -12.923 1.00 95.69 164 ALA A CA 1
ATOM 1254 C C . ALA A 1 164 ? 12.427 -7.332 -13.164 1.00 95.69 164 ALA A C 1
ATOM 1256 O O . ALA A 1 164 ? 11.878 -8.050 -14.001 1.00 95.69 164 ALA A O 1
ATOM 1257 N N . ARG A 1 165 ? 13.425 -7.785 -12.395 1.00 96.19 165 ARG A N 1
ATOM 1258 C CA . ARG A 1 165 ? 13.919 -9.166 -12.444 1.00 96.19 165 ARG A CA 1
ATOM 1259 C C . ARG A 1 165 ? 12.879 -10.169 -11.940 1.00 96.19 165 ARG A C 1
ATOM 1261 O O . ARG A 1 165 ? 12.692 -11.207 -12.571 1.00 96.19 165 ARG A O 1
ATOM 1268 N N . ALA A 1 166 ? 12.171 -9.854 -10.855 1.00 92.94 166 ALA A N 1
ATOM 1269 C CA . ALA A 1 166 ? 11.063 -10.677 -10.371 1.00 92.94 166 ALA A CA 1
ATOM 1270 C C . ALA A 1 166 ? 9.924 -10.753 -11.403 1.00 92.94 166 ALA A C 1
ATOM 1272 O O . ALA A 1 166 ? 9.410 -11.837 -11.677 1.00 92.94 166 ALA A O 1
ATOM 1273 N N . LEU A 1 167 ? 9.589 -9.626 -12.043 1.00 96.06 167 LEU A N 1
ATOM 1274 C CA . LEU A 1 167 ? 8.599 -9.570 -13.119 1.00 96.06 167 LEU A CA 1
ATOM 1275 C C . LEU A 1 167 ? 8.999 -10.435 -14.318 1.00 96.06 167 LEU A C 1
ATOM 1277 O O . LEU A 1 167 ? 8.155 -11.150 -14.851 1.00 96.06 167 LEU A O 1
ATOM 1281 N N . ALA A 1 168 ? 10.275 -10.426 -14.714 1.00 96.62 168 ALA A N 1
ATOM 1282 C CA . ALA A 1 168 ? 10.770 -11.300 -15.777 1.00 96.62 168 ALA A CA 1
ATOM 1283 C C . ALA A 1 168 ? 10.532 -12.781 -15.442 1.00 96.62 168 ALA A C 1
ATOM 1285 O O . ALA A 1 168 ? 10.041 -13.526 -16.287 1.00 96.62 168 ALA A O 1
ATOM 1286 N N . GLY A 1 169 ? 10.783 -13.180 -14.189 1.00 94.81 169 GLY A N 1
ATOM 1287 C CA . GLY A 1 169 ? 10.487 -14.527 -13.696 1.00 94.81 169 GLY A CA 1
ATOM 1288 C C . GLY A 1 169 ? 8.997 -14.879 -13.762 1.00 94.81 169 GLY A C 1
ATOM 1289 O O . GLY A 1 169 ? 8.646 -15.945 -14.258 1.00 94.81 169 GLY A O 1
ATOM 1290 N N . VAL A 1 170 ? 8.117 -13.968 -13.334 1.00 92.44 170 VAL A N 1
ATOM 1291 C CA . VAL A 1 170 ? 6.652 -14.155 -13.389 1.00 92.44 170 VAL A CA 1
ATOM 1292 C C . VAL A 1 170 ? 6.142 -14.277 -14.827 1.00 92.44 170 VAL A C 1
ATOM 1294 O O . VAL A 1 170 ? 5.255 -15.081 -15.103 1.00 92.44 170 VAL A O 1
ATOM 1297 N N . LEU A 1 171 ? 6.708 -13.501 -15.752 1.00 93.50 171 LEU A N 1
ATOM 1298 C CA . LEU A 1 171 ? 6.342 -13.527 -17.168 1.00 93.50 171 LEU A CA 1
ATOM 1299 C C . LEU A 1 171 ? 7.013 -14.667 -17.952 1.00 93.50 171 LEU A C 1
ATOM 1301 O O . LEU A 1 171 ? 6.675 -14.872 -19.117 1.00 93.50 171 LEU A O 1
ATOM 1305 N N . GLY A 1 172 ? 7.964 -15.389 -17.349 1.00 95.19 172 GLY A N 1
ATOM 1306 C CA . GLY A 1 172 ? 8.758 -16.411 -18.034 1.00 95.19 172 GLY A CA 1
ATOM 1307 C C . GLY A 1 172 ? 9.679 -15.843 -19.122 1.00 95.19 172 GLY A C 1
ATOM 1308 O O . GLY A 1 172 ? 9.950 -16.518 -20.111 1.00 95.19 172 GLY A O 1
ATOM 1309 N N . LEU A 1 173 ? 10.134 -14.596 -18.972 1.00 96.44 173 LEU A N 1
ATOM 1310 C CA . LEU A 1 173 ? 10.991 -13.900 -19.934 1.00 96.44 173 LEU A CA 1
ATOM 1311 C C . LEU A 1 173 ? 12.448 -13.874 -19.460 1.00 96.44 173 LEU A C 1
ATOM 1313 O O . LEU A 1 173 ? 12.730 -13.714 -18.273 1.00 96.44 173 LEU A O 1
ATOM 1317 N N . ALA A 1 174 ? 13.391 -13.958 -20.401 1.00 96.62 174 ALA A N 1
ATOM 1318 C CA . ALA A 1 174 ? 14.803 -13.731 -20.107 1.00 96.62 174 ALA A CA 1
ATOM 1319 C C . ALA A 1 174 ? 15.039 -12.264 -19.709 1.00 96.62 174 ALA A C 1
ATOM 1321 O O . ALA A 1 174 ? 14.559 -11.356 -20.385 1.00 96.62 174 ALA A O 1
ATOM 1322 N N . PHE A 1 175 ? 15.770 -12.033 -18.616 1.00 97.56 175 PHE A N 1
ATOM 1323 C CA . PHE A 1 175 ? 16.093 -10.692 -18.128 1.00 97.56 175 PHE A CA 1
ATOM 1324 C C . PHE A 1 175 ? 17.373 -10.162 -18.783 1.00 97.56 175 PHE A C 1
ATOM 1326 O O . PHE A 1 175 ? 18.415 -10.821 -18.756 1.00 97.56 175 PHE A O 1
ATOM 1333 N N . HIS A 1 176 ? 17.312 -8.952 -19.332 1.00 96.06 176 HIS A N 1
ATOM 1334 C CA . HIS A 1 176 ? 18.420 -8.296 -20.016 1.00 96.06 176 HIS A CA 1
ATOM 1335 C C . HIS A 1 176 ? 18.595 -6.861 -19.519 1.00 96.06 176 HIS A C 1
ATOM 1337 O O . HIS A 1 176 ? 17.625 -6.135 -19.351 1.00 96.06 176 HIS A O 1
ATOM 1343 N N . GLU A 1 177 ? 19.844 -6.439 -19.330 1.00 93.50 177 GLU A N 1
ATOM 1344 C CA . GLU A 1 177 ? 20.206 -5.063 -18.930 1.00 93.50 177 GLU A CA 1
ATOM 1345 C C . GLU A 1 177 ? 20.714 -4.229 -20.119 1.00 93.50 177 GLU A C 1
ATOM 1347 O O . GLU A 1 177 ? 21.041 -3.056 -19.995 1.00 93.50 177 GLU A O 1
ATOM 1352 N N . ALA A 1 178 ? 20.775 -4.850 -21.296 1.00 89.19 178 ALA A N 1
ATOM 1353 C CA . ALA A 1 178 ? 21.104 -4.215 -22.560 1.00 89.19 178 ALA A CA 1
ATOM 1354 C C . ALA A 1 178 ? 19.965 -4.458 -23.549 1.00 89.19 178 ALA A C 1
ATOM 1356 O O . ALA A 1 178 ? 19.261 -5.469 -23.454 1.00 89.19 178 ALA A O 1
ATOM 1357 N N . LEU A 1 179 ? 19.803 -3.555 -24.519 1.00 87.31 179 LEU A N 1
ATOM 1358 C CA . LEU A 1 179 ? 18.749 -3.676 -25.519 1.00 87.31 179 LEU A CA 1
ATOM 1359 C C . LEU A 1 179 ? 18.872 -5.005 -26.280 1.00 87.31 179 LEU A C 1
ATOM 1361 O O . LEU A 1 179 ? 19.893 -5.307 -26.903 1.00 87.31 179 LEU A O 1
ATOM 1365 N N . ARG A 1 180 ? 17.799 -5.794 -26.229 1.00 89.31 180 ARG A N 1
ATOM 1366 C CA . ARG A 1 180 ? 17.626 -7.045 -26.966 1.00 89.31 180 ARG A CA 1
ATOM 1367 C C . ARG A 1 180 ? 16.293 -7.013 -27.715 1.00 89.31 180 ARG A C 1
ATOM 1369 O O . ARG A 1 180 ? 15.378 -6.308 -27.288 1.00 89.31 180 ARG A O 1
ATOM 1376 N N . PRO A 1 181 ? 16.179 -7.746 -28.835 1.00 85.81 181 PRO A N 1
ATOM 1377 C CA . PRO A 1 181 ? 14.946 -7.779 -29.616 1.00 85.81 181 PRO A CA 1
ATOM 1378 C C . PRO A 1 181 ? 13.788 -8.465 -28.878 1.00 85.81 181 PRO A C 1
ATOM 1380 O O . PRO A 1 181 ? 12.635 -8.144 -29.149 1.00 85.81 181 PRO A O 1
ATOM 1383 N N . GLU A 1 182 ? 14.089 -9.378 -27.951 1.00 91.50 182 GLU A N 1
ATOM 1384 C CA . GLU A 1 182 ? 13.126 -10.189 -27.199 1.00 91.50 182 GLU A CA 1
ATOM 1385 C C . GLU A 1 182 ? 13.533 -10.289 -25.718 1.00 91.50 182 GLU A C 1
ATOM 1387 O O . GLU A 1 182 ? 14.627 -9.871 -25.333 1.00 91.50 182 GLU A O 1
ATOM 1392 N N . GLY A 1 183 ? 12.642 -10.841 -24.888 1.00 95.06 183 GLY A N 1
ATOM 1393 C CA . GLY A 1 183 ? 12.814 -10.930 -23.434 1.00 95.06 183 GLY A CA 1
ATOM 1394 C C . GLY A 1 183 ? 12.305 -9.694 -22.688 1.00 95.06 183 GLY A C 1
ATOM 1395 O O . GLY A 1 183 ? 11.606 -8.854 -23.257 1.00 95.06 183 GLY A O 1
ATOM 1396 N N . LEU A 1 184 ? 12.630 -9.600 -21.397 1.00 97.94 184 LEU A N 1
ATOM 1397 C CA . LEU A 1 184 ? 12.418 -8.408 -20.582 1.00 97.94 184 LEU A CA 1
ATOM 1398 C C . LEU A 1 184 ? 13.717 -7.606 -20.537 1.00 97.94 184 LEU A C 1
ATOM 1400 O O . LEU A 1 184 ? 14.729 -8.080 -20.025 1.00 97.94 184 LEU A O 1
ATOM 1404 N N . VAL A 1 185 ? 13.683 -6.387 -21.062 1.00 96.12 185 VAL A N 1
ATOM 1405 C CA . VAL A 1 185 ? 14.839 -5.494 -21.150 1.00 96.12 185 VAL A CA 1
ATOM 1406 C C . VAL A 1 185 ? 14.652 -4.364 -20.149 1.00 96.12 185 VAL A C 1
ATOM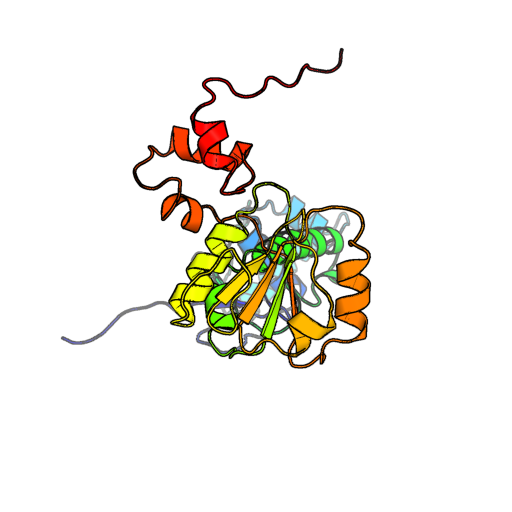 1408 O O . VAL A 1 185 ? 13.759 -3.535 -20.307 1.00 96.12 185 VAL A O 1
ATOM 1411 N N . TYR A 1 186 ? 15.500 -4.326 -19.131 1.00 95.62 186 TYR A N 1
ATOM 1412 C CA . TYR A 1 186 ? 15.550 -3.267 -18.135 1.00 95.62 186 TYR A CA 1
ATOM 1413 C C . TYR A 1 186 ? 16.578 -2.209 -18.545 1.00 95.62 186 TYR A C 1
ATOM 1415 O O . TYR A 1 186 ? 17.736 -2.537 -18.801 1.00 95.62 186 TYR A O 1
ATOM 1423 N N . LEU A 1 187 ? 16.151 -0.949 -18.611 1.00 92.12 187 LEU A N 1
ATOM 1424 C CA . LEU A 1 187 ? 16.990 0.197 -18.952 1.00 92.12 187 LEU A CA 1
ATOM 1425 C C . LEU A 1 187 ? 16.916 1.227 -17.827 1.00 92.12 187 LEU A C 1
ATOM 1427 O O . LEU A 1 187 ? 15.828 1.570 -17.354 1.00 92.12 187 LEU A O 1
ATOM 1431 N N . GLU A 1 188 ? 18.071 1.754 -17.441 1.00 90.00 188 GLU A N 1
ATOM 1432 C CA . GLU A 1 188 ? 18.196 2.774 -16.404 1.00 90.00 188 GLU A CA 1
ATOM 1433 C C . GLU A 1 188 ? 19.078 3.948 -16.853 1.00 90.00 188 GLU A C 1
ATOM 1435 O O . GLU A 1 188 ? 19.846 3.799 -17.808 1.00 90.00 188 GLU A O 1
ATOM 1440 N N . PRO A 1 189 ? 18.955 5.122 -16.205 1.00 85.81 189 PRO A N 1
ATOM 1441 C CA . PRO A 1 189 ? 19.821 6.261 -16.467 1.00 85.81 189 PRO A CA 1
ATOM 1442 C C . PRO A 1 189 ? 21.290 5.987 -16.076 1.00 85.81 189 PRO A C 1
ATOM 1444 O O . PRO A 1 189 ? 21.533 5.340 -15.057 1.00 85.81 189 PRO A O 1
ATOM 1447 N N . PRO A 1 190 ? 22.276 6.527 -16.820 1.00 85.25 190 PRO A N 1
ATOM 1448 C CA . PRO A 1 190 ? 22.117 7.204 -18.103 1.00 85.25 190 PRO A CA 1
ATOM 1449 C C . PRO A 1 190 ? 21.712 6.205 -19.194 1.00 85.25 190 PRO A C 1
ATOM 1451 O O . PRO A 1 190 ? 22.368 5.185 -19.399 1.00 85.25 190 PRO A O 1
ATOM 1454 N N . TYR A 1 191 ? 20.630 6.514 -19.911 1.00 82.88 191 TYR A N 1
ATOM 1455 C CA . TYR A 1 191 ? 20.150 5.632 -20.966 1.00 82.88 191 TYR A CA 1
ATOM 1456 C C . TYR A 1 191 ? 21.183 5.544 -22.096 1.00 82.88 191 TYR A C 1
ATOM 1458 O O . TYR A 1 191 ? 21.803 6.560 -22.433 1.00 82.88 191 TYR A O 1
ATOM 1466 N N . PRO A 1 192 ? 21.344 4.368 -22.730 1.00 78.69 192 PRO A N 1
ATOM 1467 C CA . PRO A 1 192 ? 22.133 4.283 -23.948 1.00 78.69 192 PRO A CA 1
ATOM 1468 C C . PRO A 1 192 ? 21.527 5.191 -25.036 1.00 78.69 192 PRO A C 1
ATOM 1470 O O . PRO A 1 192 ? 20.356 5.569 -24.934 1.00 78.69 192 PRO A O 1
ATOM 1473 N N . PRO A 1 193 ? 22.288 5.552 -26.086 1.00 79.56 193 PRO A N 1
ATOM 1474 C CA . PRO A 1 193 ? 21.763 6.324 -27.208 1.00 79.56 193 PRO A CA 1
ATOM 1475 C C . PRO A 1 193 ? 20.687 5.503 -27.930 1.00 79.56 193 PRO A C 1
ATOM 1477 O O . PRO A 1 193 ? 20.976 4.658 -28.774 1.00 79.56 193 PRO A O 1
ATOM 1480 N N . LEU A 1 194 ? 19.435 5.724 -27.540 1.00 79.50 194 LEU A N 1
ATOM 1481 C CA . LEU A 1 194 ? 18.255 5.024 -28.026 1.00 79.50 194 LEU A CA 1
ATOM 1482 C C . LEU A 1 194 ? 17.382 6.016 -28.779 1.00 79.50 194 LEU A C 1
ATOM 1484 O O . LEU A 1 194 ? 17.088 7.095 -28.265 1.00 79.50 194 LEU A O 1
ATOM 1488 N N . SER A 1 195 ? 16.903 5.640 -29.964 1.00 82.56 195 SER A N 1
ATOM 1489 C CA . SER A 1 195 ? 15.814 6.385 -30.587 1.00 82.56 195 SER A CA 1
ATOM 1490 C C . SER A 1 195 ? 14.462 5.812 -30.136 1.00 82.56 195 SER A C 1
ATOM 1492 O O . SER A 1 195 ? 14.316 4.589 -30.018 1.00 82.56 195 SER A O 1
ATOM 1494 N N . PRO A 1 196 ? 13.422 6.644 -29.942 1.00 80.81 196 PRO A N 1
ATOM 1495 C CA . PRO A 1 196 ? 12.063 6.151 -29.703 1.00 80.81 196 PRO A CA 1
ATOM 1496 C C . PRO A 1 196 ? 11.582 5.170 -30.786 1.00 80.81 196 PRO A C 1
ATOM 1498 O O . PRO A 1 196 ? 10.815 4.249 -30.507 1.00 80.81 196 PRO A O 1
ATOM 1501 N N . ARG A 1 197 ? 12.079 5.318 -32.024 1.00 82.94 197 ARG A N 1
ATOM 1502 C CA . ARG A 1 197 ? 11.777 4.417 -33.145 1.00 82.94 197 ARG A CA 1
ATOM 1503 C C . ARG A 1 197 ? 12.325 3.006 -32.928 1.00 82.94 197 ARG A C 1
ATOM 1505 O O . ARG A 1 197 ? 11.641 2.047 -33.280 1.00 82.94 197 ARG A O 1
ATOM 1512 N N . ASP A 1 198 ? 13.509 2.869 -32.337 1.00 82.75 198 ASP A N 1
ATOM 1513 C CA . ASP A 1 198 ? 14.103 1.558 -32.042 1.00 82.75 198 ASP A CA 1
ATOM 1514 C C . ASP A 1 198 ? 13.298 0.826 -30.965 1.00 82.75 198 ASP A C 1
ATOM 1516 O O . ASP A 1 198 ? 13.010 -0.365 -31.097 1.00 82.75 198 ASP A O 1
ATOM 1520 N N . LEU A 1 199 ? 12.834 1.556 -29.946 1.00 84.19 199 LEU A N 1
ATOM 1521 C CA . LEU A 1 199 ? 11.983 0.996 -28.895 1.00 84.19 199 LEU A CA 1
ATOM 1522 C C . LEU A 1 199 ? 10.589 0.597 -29.393 1.00 84.19 199 LEU A C 1
ATOM 1524 O O . LEU A 1 199 ? 10.027 -0.385 -28.911 1.00 84.19 199 LEU A O 1
ATOM 1528 N N . LEU A 1 200 ? 10.024 1.326 -30.359 1.00 84.50 200 LEU A N 1
ATOM 1529 C CA . LEU A 1 200 ? 8.739 0.979 -30.980 1.00 84.50 200 LEU A CA 1
ATOM 1530 C C . LEU A 1 200 ? 8.815 -0.302 -31.821 1.00 84.50 200 LEU A C 1
ATOM 1532 O O . LEU A 1 200 ? 7.834 -1.044 -31.899 1.00 84.50 200 LEU A O 1
ATOM 1536 N N . ARG A 1 201 ? 9.970 -0.552 -32.451 1.00 85.31 201 ARG A N 1
ATOM 1537 C CA . ARG A 1 201 ? 10.232 -1.744 -33.274 1.00 85.31 201 ARG A CA 1
ATOM 1538 C C . ARG A 1 201 ? 10.588 -2.981 -32.452 1.00 85.31 201 ARG A C 1
ATOM 1540 O O . ARG A 1 201 ? 10.498 -4.090 -32.975 1.00 85.31 201 ARG A O 1
ATOM 1547 N N . SER A 1 202 ? 11.000 -2.799 -31.198 1.00 86.56 202 SER A N 1
ATOM 1548 C CA . SER A 1 202 ? 11.347 -3.905 -30.309 1.00 86.56 202 SER A CA 1
ATOM 1549 C C . SER A 1 202 ? 10.146 -4.821 -30.052 1.00 86.56 202 SER A C 1
ATOM 1551 O O . SER A 1 202 ? 9.019 -4.359 -29.862 1.00 86.56 202 SER A O 1
ATOM 1553 N N . ARG A 1 203 ? 10.402 -6.135 -30.020 1.00 91.25 203 ARG A N 1
ATOM 1554 C CA . ARG A 1 203 ? 9.425 -7.151 -29.603 1.00 91.25 203 ARG A CA 1
ATOM 1555 C C . ARG A 1 203 ? 9.523 -7.471 -28.110 1.00 91.25 203 ARG A C 1
ATOM 1557 O O . ARG A 1 203 ? 8.761 -8.296 -27.621 1.00 91.25 203 ARG A O 1
ATOM 1564 N N . ALA A 1 204 ? 10.440 -6.824 -27.394 1.00 94.31 204 ALA A N 1
ATOM 1565 C CA . ALA A 1 204 ? 10.701 -7.059 -25.983 1.00 94.31 204 ALA A CA 1
ATOM 1566 C C . ALA A 1 204 ? 9.639 -6.433 -25.062 1.00 94.31 204 ALA A C 1
ATOM 1568 O O . ALA A 1 204 ? 8.882 -5.533 -25.436 1.00 94.31 204 ALA A O 1
ATOM 1569 N N . PHE A 1 205 ? 9.625 -6.904 -23.818 1.00 96.38 205 PHE A N 1
ATOM 1570 C CA . PHE A 1 205 ? 9.007 -6.207 -22.699 1.00 96.38 205 PHE A CA 1
ATOM 1571 C C . PHE A 1 205 ? 10.025 -5.206 -22.147 1.00 96.38 205 PHE A C 1
ATOM 1573 O O . PHE A 1 205 ? 10.984 -5.583 -21.479 1.00 96.38 205 PHE A O 1
ATOM 1580 N N . LEU A 1 206 ? 9.856 -3.929 -22.461 1.00 94.88 206 LEU A N 1
ATOM 1581 C CA . LEU A 1 206 ? 10.746 -2.860 -22.028 1.00 94.88 206 LEU A CA 1
ATOM 1582 C C . LEU A 1 206 ? 10.351 -2.401 -20.624 1.00 94.88 206 LEU A C 1
ATOM 1584 O O . LEU A 1 206 ? 9.189 -2.088 -20.377 1.00 94.88 206 LEU A O 1
ATOM 1588 N N . VAL A 1 207 ? 11.321 -2.324 -19.717 1.00 95.38 207 VAL A N 1
ATOM 1589 C CA . VAL A 1 207 ? 11.168 -1.726 -18.391 1.00 95.38 207 VAL A CA 1
ATOM 1590 C C . VAL A 1 207 ? 12.112 -0.536 -18.280 1.00 95.38 207 VAL A C 1
ATOM 1592 O O . VAL A 1 207 ? 13.326 -0.711 -18.306 1.00 95.38 207 VAL A O 1
ATOM 1595 N N . LEU A 1 208 ? 11.564 0.671 -18.158 1.00 92.88 208 LEU A N 1
ATOM 1596 C CA . LEU A 1 208 ? 12.333 1.904 -17.989 1.00 92.88 208 LEU A CA 1
ATOM 1597 C C . LEU A 1 208 ? 12.295 2.353 -16.532 1.00 92.88 208 LEU A C 1
ATOM 1599 O O . LEU A 1 208 ? 11.212 2.562 -15.986 1.00 92.88 208 LEU A O 1
ATOM 1603 N N . ARG A 1 209 ? 13.459 2.546 -15.913 1.00 92.38 209 ARG A N 1
ATOM 1604 C CA . ARG A 1 209 ? 13.571 3.191 -14.600 1.00 92.38 209 ARG A CA 1
ATOM 1605 C C . ARG A 1 209 ? 13.618 4.706 -14.758 1.00 92.38 209 ARG A C 1
ATOM 1607 O O . ARG A 1 209 ? 14.542 5.224 -15.368 1.00 92.38 209 ARG A O 1
ATOM 1614 N N . LEU A 1 210 ? 12.695 5.417 -14.120 1.00 88.69 210 LEU A N 1
ATOM 1615 C CA . LEU A 1 210 ? 12.783 6.865 -13.949 1.00 88.69 210 LEU A CA 1
ATOM 1616 C C . LEU A 1 210 ? 13.240 7.205 -12.533 1.00 88.69 210 LEU A C 1
ATOM 1618 O O . LEU A 1 210 ? 12.595 6.822 -11.554 1.00 88.69 210 LEU A O 1
ATOM 1622 N N . ASP A 1 211 ? 14.342 7.947 -12.453 1.00 84.88 211 ASP A N 1
ATOM 1623 C CA . ASP A 1 211 ? 14.803 8.560 -11.213 1.00 84.88 211 ASP A CA 1
ATOM 1624 C C . ASP A 1 211 ? 13.894 9.739 -10.818 1.00 84.88 211 ASP A C 1
ATOM 1626 O O . ASP A 1 211 ? 13.229 10.334 -11.675 1.00 84.88 211 ASP A O 1
ATOM 1630 N N . PRO A 1 212 ? 13.824 10.085 -9.521 1.00 80.94 212 PRO A N 1
ATOM 1631 C CA . PRO A 1 212 ? 13.050 11.233 -9.068 1.00 80.94 212 PRO A CA 1
ATOM 1632 C C . PRO A 1 212 ? 13.627 12.541 -9.627 1.00 80.94 212 PRO A C 1
ATOM 1634 O O . PRO A 1 212 ? 14.837 12.750 -9.604 1.00 80.94 212 PRO A O 1
ATOM 1637 N N . GLY A 1 213 ? 12.757 13.447 -10.079 1.00 81.62 213 GLY A N 1
ATOM 1638 C CA . GLY A 1 213 ? 13.154 14.742 -10.636 1.00 81.62 213 GLY A CA 1
ATOM 1639 C C . GLY A 1 213 ? 12.403 15.086 -11.920 1.00 81.62 213 GLY A C 1
ATOM 1640 O O . GLY A 1 213 ? 11.273 14.638 -12.125 1.00 81.62 213 GLY A O 1
ATOM 1641 N N . GLU A 1 214 ? 13.033 15.907 -12.762 1.00 80.31 214 GLU A N 1
ATOM 1642 C CA . GLU A 1 214 ? 12.517 16.258 -14.087 1.00 80.31 214 GLU A CA 1
ATOM 1643 C C . GLU A 1 214 ? 12.518 15.030 -15.009 1.00 80.31 214 GLU A C 1
ATOM 1645 O O . GLU A 1 214 ? 13.502 14.289 -15.084 1.00 80.31 214 GLU A O 1
ATOM 1650 N N . GLU A 1 215 ? 11.408 14.807 -15.720 1.00 83.19 215 GLU A N 1
ATOM 1651 C CA . GLU A 1 215 ? 11.309 13.711 -16.683 1.00 83.19 215 GLU A CA 1
ATOM 1652 C C . GLU A 1 215 ? 12.294 13.938 -17.848 1.00 83.19 215 GLU A C 1
ATOM 1654 O O . GLU A 1 215 ? 12.241 14.983 -18.502 1.00 83.19 215 GLU A O 1
ATOM 1659 N N . PRO A 1 216 ? 13.176 12.970 -18.168 1.00 82.25 216 PRO A N 1
ATOM 1660 C CA . PRO A 1 216 ? 14.122 13.121 -19.267 1.00 82.25 216 PRO A CA 1
ATOM 1661 C C . PRO A 1 216 ? 13.407 13.364 -20.602 1.00 82.25 216 PRO A C 1
ATOM 1663 O O . PRO A 1 216 ? 12.428 12.685 -20.914 1.00 82.25 216 PRO A O 1
ATOM 1666 N N . ARG A 1 217 ? 13.944 14.256 -21.447 1.00 83.19 217 ARG A N 1
ATOM 1667 C CA . ARG A 1 217 ? 13.371 14.573 -22.776 1.00 83.19 217 ARG A CA 1
ATOM 1668 C C . ARG A 1 217 ? 13.073 13.331 -23.617 1.00 83.19 217 ARG A C 1
ATOM 1670 O O . ARG A 1 217 ? 11.992 13.217 -24.180 1.00 83.19 217 ARG A O 1
ATOM 1677 N N . PHE A 1 218 ? 13.990 12.366 -23.614 1.00 82.81 218 PHE A N 1
ATOM 1678 C CA . PHE A 1 218 ? 13.812 11.070 -24.270 1.00 82.81 218 PHE A CA 1
ATOM 1679 C C . PHE A 1 218 ? 12.521 10.348 -23.843 1.00 82.81 218 PHE A C 1
ATOM 1681 O O . PHE A 1 218 ? 11.818 9.780 -24.676 1.00 82.81 218 PHE A O 1
ATOM 1688 N N . PHE A 1 219 ? 12.182 10.383 -22.551 1.00 85.00 219 PHE A N 1
ATOM 1689 C CA . PHE A 1 219 ? 10.959 9.769 -22.042 1.00 85.00 219 PHE A CA 1
ATOM 1690 C C . PHE A 1 219 ? 9.707 10.521 -22.507 1.00 85.00 219 PHE A C 1
ATOM 1692 O O . PHE A 1 219 ? 8.727 9.888 -22.901 1.00 85.00 219 PHE A O 1
ATOM 1699 N N . LEU A 1 220 ? 9.747 11.857 -22.520 1.00 85.19 220 LEU A N 1
ATOM 1700 C CA . LEU A 1 220 ? 8.651 12.687 -23.028 1.00 85.19 220 LEU A CA 1
ATOM 1701 C C . LEU A 1 220 ? 8.371 12.399 -24.512 1.00 85.19 220 LEU A C 1
ATOM 1703 O O . LEU A 1 220 ? 7.218 12.208 -24.901 1.00 85.19 220 LEU A O 1
ATOM 1707 N N . GLU A 1 221 ? 9.426 12.297 -25.322 1.00 85.38 221 GLU A N 1
ATOM 1708 C CA . GLU A 1 221 ? 9.346 11.933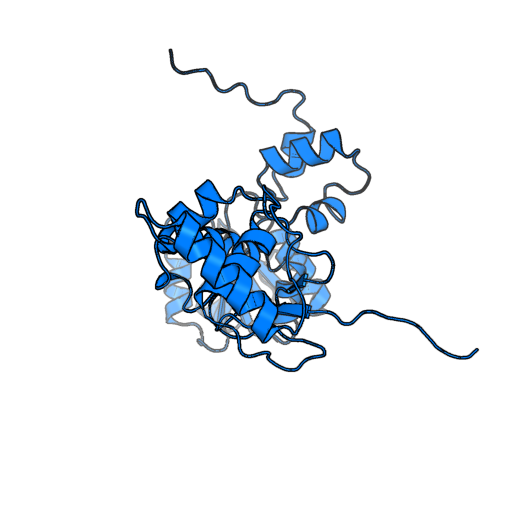 -26.742 1.00 85.38 221 GLU A CA 1
ATOM 1709 C C . GLU A 1 221 ? 8.807 10.513 -26.945 1.00 85.38 221 GLU A C 1
ATOM 1711 O O . GLU A 1 221 ? 7.957 10.279 -27.806 1.00 85.38 221 GLU A O 1
ATOM 1716 N N . LEU A 1 222 ? 9.264 9.558 -26.129 1.00 84.75 222 LEU A N 1
ATOM 1717 C CA . LEU A 1 222 ? 8.767 8.188 -26.162 1.00 84.75 222 LEU A CA 1
ATOM 1718 C C . LEU A 1 222 ? 7.272 8.140 -25.833 1.00 84.75 222 LEU A C 1
ATOM 1720 O O . LEU A 1 222 ? 6.514 7.506 -26.564 1.00 84.75 222 LEU A O 1
ATOM 1724 N N . ARG A 1 223 ? 6.832 8.846 -24.784 1.00 83.69 223 ARG A N 1
ATOM 1725 C CA . ARG A 1 223 ? 5.427 8.894 -24.352 1.00 83.69 223 ARG A CA 1
ATOM 1726 C C . ARG A 1 223 ? 4.505 9.486 -25.417 1.00 83.69 223 ARG A C 1
ATOM 1728 O O . ARG A 1 223 ? 3.363 9.054 -25.517 1.00 83.69 223 ARG A O 1
ATOM 1735 N N . ALA A 1 224 ? 4.988 10.442 -26.210 1.00 84.44 224 ALA A N 1
ATOM 1736 C CA . ALA A 1 224 ? 4.222 11.035 -27.305 1.00 84.44 224 ALA A CA 1
ATOM 1737 C C . ALA A 1 224 ? 3.989 10.064 -28.479 1.00 84.44 224 ALA A C 1
ATOM 1739 O O . ALA A 1 224 ? 3.006 10.205 -29.203 1.00 84.44 224 ALA A O 1
ATOM 1740 N N . CYS A 1 225 ? 4.877 9.082 -28.662 1.00 83.25 225 CYS A N 1
ATOM 1741 C CA . CYS A 1 225 ? 4.871 8.183 -29.818 1.00 83.25 225 CYS A CA 1
ATOM 1742 C C . CYS A 1 225 ? 4.475 6.729 -29.489 1.00 83.25 225 CYS A C 1
ATOM 1744 O O . CYS A 1 225 ? 4.215 5.958 -30.414 1.00 83.25 225 CYS A O 1
ATOM 1746 N N . TYR A 1 226 ? 4.469 6.318 -28.213 1.00 83.75 226 TYR A N 1
ATOM 1747 C CA . TYR A 1 226 ? 4.152 4.940 -27.811 1.00 83.75 226 TYR A CA 1
ATOM 1748 C C . TYR A 1 226 ? 2.639 4.676 -27.757 1.00 83.75 226 TYR A C 1
ATOM 1750 O O . TYR A 1 226 ? 1.905 5.516 -27.235 1.00 83.75 226 TYR A O 1
ATOM 1758 N N . PRO A 1 227 ? 2.149 3.508 -28.224 1.00 85.19 227 PRO A N 1
ATOM 1759 C CA . PRO A 1 227 ? 0.725 3.191 -28.151 1.00 85.19 227 PRO A CA 1
ATOM 1760 C C . PRO A 1 227 ? 0.231 3.129 -26.691 1.00 85.19 227 PRO A C 1
ATOM 1762 O O . PRO A 1 227 ? 0.838 2.406 -25.889 1.00 85.19 227 PRO A O 1
ATOM 1765 N N . PRO A 1 228 ? -0.853 3.844 -26.324 1.00 85.06 228 PRO A N 1
ATOM 1766 C CA . PRO A 1 228 ? -1.321 3.965 -24.938 1.00 85.06 228 PRO A CA 1
ATOM 1767 C C . PRO A 1 228 ? -1.735 2.623 -24.313 1.00 85.06 228 PRO A C 1
ATOM 1769 O O . PRO A 1 228 ? -1.601 2.422 -23.108 1.00 85.06 228 PRO A O 1
ATOM 1772 N N . GLU A 1 229 ? -2.195 1.672 -25.123 1.00 85.50 229 GLU A N 1
ATOM 1773 C CA . GLU A 1 229 ? -2.547 0.312 -24.713 1.00 85.50 229 GLU A CA 1
ATOM 1774 C C . GLU A 1 229 ? -1.330 -0.578 -24.404 1.00 85.50 229 GLU A C 1
ATOM 1776 O O . GLU A 1 229 ? -1.465 -1.598 -23.728 1.00 85.50 229 GLU A O 1
ATOM 1781 N N . ARG A 1 230 ? -0.136 -0.182 -24.864 1.00 87.62 230 ARG A N 1
ATOM 1782 C CA . ARG A 1 230 ? 1.134 -0.906 -24.684 1.00 87.62 230 ARG A CA 1
ATOM 1783 C C . ARG A 1 230 ? 2.073 -0.226 -23.693 1.00 87.62 230 ARG A C 1
ATOM 1785 O O . ARG A 1 230 ? 3.236 -0.613 -23.613 1.00 87.62 230 ARG A O 1
ATOM 1792 N N . VAL A 1 231 ? 1.596 0.777 -22.955 1.00 89.44 231 VAL A N 1
ATOM 1793 C CA . VAL A 1 231 ? 2.390 1.497 -21.958 1.00 89.44 231 VAL A CA 1
ATOM 1794 C C . VAL A 1 231 ? 1.680 1.569 -20.611 1.00 89.44 231 VAL A C 1
ATOM 1796 O O . VAL A 1 231 ? 0.481 1.840 -20.512 1.00 89.44 231 VAL A O 1
ATOM 1799 N N . ARG A 1 232 ? 2.438 1.348 -19.537 1.00 88.44 232 ARG A N 1
ATOM 1800 C CA . ARG A 1 232 ? 2.002 1.615 -18.163 1.00 88.44 232 ARG A CA 1
ATOM 1801 C C . ARG A 1 232 ? 3.094 2.336 -17.401 1.00 88.44 232 ARG A C 1
ATOM 1803 O O . ARG A 1 232 ? 4.266 1.997 -17.523 1.00 88.44 232 ARG A O 1
ATOM 1810 N N . VAL A 1 233 ? 2.680 3.296 -16.586 1.00 88.75 233 VAL A N 1
ATOM 1811 C CA . VAL A 1 233 ? 3.537 3.955 -15.602 1.00 88.75 233 VAL A CA 1
ATOM 1812 C C . VAL A 1 233 ? 3.115 3.461 -14.229 1.00 88.75 233 VAL A C 1
ATOM 1814 O O . VAL A 1 233 ? 1.921 3.425 -13.931 1.00 88.75 233 VAL A O 1
ATOM 1817 N N . LEU A 1 234 ? 4.086 3.035 -13.432 1.00 88.00 234 LEU A N 1
ATOM 1818 C CA . LEU A 1 234 ? 3.878 2.466 -12.113 1.00 88.00 234 LEU A CA 1
ATOM 1819 C C . LEU A 1 234 ? 4.824 3.128 -11.114 1.00 88.00 234 LEU A C 1
ATOM 1821 O O . LEU A 1 234 ? 6.042 3.074 -11.284 1.00 88.00 234 LEU A O 1
ATOM 1825 N N . ASP A 1 235 ? 4.257 3.688 -10.052 1.00 85.88 235 ASP A N 1
ATOM 1826 C CA . ASP A 1 235 ? 5.007 4.089 -8.867 1.00 85.88 235 ASP A CA 1
ATOM 1827 C C . ASP A 1 235 ? 5.245 2.856 -7.990 1.00 85.88 235 ASP A C 1
ATOM 1829 O O . ASP A 1 235 ? 4.305 2.206 -7.526 1.00 85.88 235 ASP A O 1
ATOM 1833 N N . LEU A 1 236 ? 6.512 2.495 -7.807 1.00 87.19 236 LEU A N 1
ATOM 1834 C CA . LEU A 1 236 ? 6.903 1.326 -7.037 1.00 87.19 236 LEU A CA 1
ATOM 1835 C C . LEU A 1 236 ? 6.927 1.690 -5.541 1.00 87.19 236 LEU A C 1
ATOM 1837 O O . LEU A 1 236 ? 7.706 2.560 -5.150 1.00 87.19 236 LEU A O 1
ATOM 1841 N N . PRO A 1 237 ? 6.109 1.052 -4.684 1.00 84.94 237 PRO A N 1
ATOM 1842 C CA . PRO A 1 237 ? 6.122 1.334 -3.253 1.00 84.94 237 PRO A CA 1
ATOM 1843 C C . PRO A 1 237 ? 7.360 0.724 -2.574 1.00 84.94 237 PRO A C 1
ATOM 1845 O O . PRO A 1 237 ? 7.921 -0.259 -3.084 1.00 84.94 237 PRO A O 1
ATOM 1848 N N . PRO A 1 238 ? 7.782 1.240 -1.403 1.00 85.25 238 PRO A N 1
ATOM 1849 C CA . PRO A 1 238 ? 8.776 0.571 -0.564 1.00 85.25 238 PRO A CA 1
ATOM 1850 C C . PRO A 1 238 ? 8.292 -0.830 -0.158 1.00 85.25 238 PRO A C 1
ATOM 1852 O O . PRO A 1 238 ? 7.104 -1.152 -0.258 1.00 85.25 238 PRO A O 1
ATOM 1855 N N . LEU A 1 239 ? 9.209 -1.687 0.292 1.00 85.94 239 LEU A N 1
ATOM 1856 C CA . LEU A 1 239 ? 8.832 -3.001 0.807 1.00 85.94 239 LEU A CA 1
ATOM 1857 C C . LEU A 1 239 ? 7.991 -2.852 2.070 1.00 85.94 239 LEU A C 1
ATOM 1859 O O . LEU A 1 239 ? 8.320 -2.081 2.970 1.00 85.94 239 LEU A O 1
ATOM 1863 N N . THR A 1 240 ? 6.949 -3.671 2.185 1.00 84.81 240 THR A N 1
ATOM 1864 C CA . THR A 1 240 ? 6.290 -3.879 3.474 1.00 84.81 240 THR A CA 1
ATOM 1865 C C . THR A 1 240 ? 7.215 -4.644 4.420 1.00 84.81 240 THR A C 1
ATOM 1867 O O . THR A 1 240 ? 8.072 -5.418 3.989 1.00 84.81 240 THR A O 1
ATOM 1870 N N . TRP A 1 241 ? 6.993 -4.524 5.732 1.00 82.69 241 TRP A N 1
ATOM 1871 C CA . TRP A 1 241 ? 7.740 -5.296 6.733 1.00 82.69 241 TRP A CA 1
ATOM 1872 C C . TRP A 1 241 ? 7.733 -6.803 6.439 1.00 82.69 241 TRP A C 1
ATOM 1874 O O . TRP A 1 241 ? 8.755 -7.478 6.548 1.00 82.69 241 TRP A O 1
ATOM 1884 N N . ALA A 1 242 ? 6.579 -7.334 6.024 1.00 81.31 242 ALA A N 1
ATOM 1885 C CA . ALA A 1 242 ? 6.425 -8.749 5.713 1.00 81.31 242 ALA A CA 1
ATOM 1886 C C . ALA A 1 242 ? 7.223 -9.183 4.472 1.00 81.31 242 ALA A C 1
ATOM 1888 O O . ALA A 1 242 ? 7.635 -10.338 4.405 1.00 81.31 242 ALA A O 1
ATOM 1889 N N . GLU A 1 243 ? 7.404 -8.306 3.483 1.00 85.31 243 GLU A N 1
ATOM 1890 C CA . GLU A 1 243 ? 8.243 -8.564 2.304 1.00 85.31 243 GLU A CA 1
ATOM 1891 C C . GLU A 1 243 ? 9.719 -8.440 2.661 1.00 85.31 243 GLU A C 1
ATOM 1893 O O . GLU A 1 243 ? 10.482 -9.374 2.427 1.00 85.31 243 GLU A O 1
ATOM 1898 N N . ALA A 1 244 ? 10.097 -7.364 3.355 1.00 87.50 244 ALA A N 1
ATOM 1899 C CA . ALA A 1 244 ? 11.459 -7.170 3.830 1.00 87.50 244 ALA A CA 1
ATOM 1900 C C . ALA A 1 244 ? 11.936 -8.366 4.672 1.00 87.50 244 ALA A C 1
ATOM 1902 O O . ALA A 1 244 ? 13.034 -8.865 4.448 1.00 87.50 244 ALA A O 1
ATOM 1903 N N . LYS A 1 245 ? 11.100 -8.903 5.575 1.00 85.81 245 LYS A N 1
ATOM 1904 C CA . LYS A 1 245 ? 11.415 -10.106 6.374 1.00 85.81 245 LYS A CA 1
ATOM 1905 C C . LYS A 1 245 ? 11.558 -11.397 5.570 1.00 85.81 245 LYS A C 1
ATOM 1907 O O . LYS A 1 245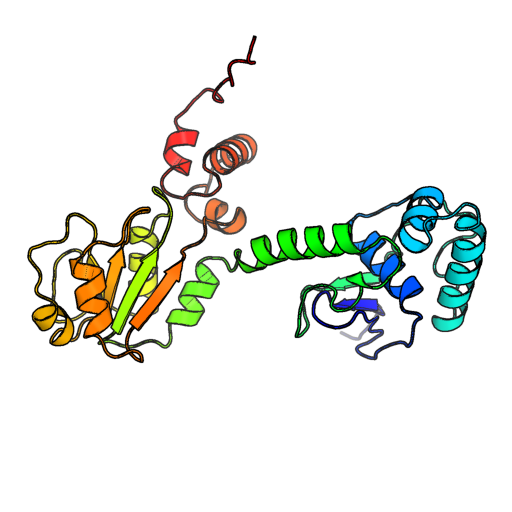 ? 12.255 -12.292 6.042 1.00 85.81 245 LYS A O 1
ATOM 1912 N N . ARG A 1 246 ? 10.891 -11.517 4.421 1.00 83.62 246 ARG A N 1
ATOM 1913 C CA . ARG A 1 246 ? 11.006 -12.683 3.528 1.00 83.62 246 ARG A CA 1
ATOM 1914 C C . ARG A 1 246 ? 12.225 -12.589 2.615 1.00 83.62 246 ARG A C 1
ATOM 1916 O O . ARG A 1 246 ? 12.784 -13.619 2.259 1.00 83.62 246 ARG A O 1
ATOM 1923 N N . GLU A 1 247 ? 12.627 -11.371 2.274 1.00 85.00 247 GLU A N 1
ATOM 1924 C CA . GLU A 1 247 ? 13.725 -11.084 1.358 1.00 85.00 247 GLU A CA 1
ATOM 1925 C C . GLU A 1 247 ? 14.968 -10.610 2.131 1.00 85.00 247 GLU A C 1
ATOM 1927 O O . GLU A 1 247 ? 15.664 -11.404 2.764 1.00 85.00 247 GLU A O 1
ATOM 1932 N N . VAL A 1 248 ? 15.237 -9.303 2.117 1.00 88.12 248 VAL A N 1
ATOM 1933 C CA . VAL A 1 248 ? 16.487 -8.673 2.578 1.00 88.12 248 VAL A CA 1
ATOM 1934 C C . VAL A 1 248 ? 16.785 -8.824 4.080 1.00 88.12 248 VAL A C 1
ATOM 1936 O O . VAL A 1 248 ? 17.941 -8.735 4.491 1.00 88.12 248 VAL A O 1
ATOM 1939 N N . LEU A 1 249 ? 15.768 -9.075 4.909 1.00 89.00 249 LEU A N 1
ATOM 1940 C CA . LEU A 1 249 ? 15.865 -9.280 6.365 1.00 89.00 249 LEU A CA 1
ATOM 1941 C C . LEU A 1 249 ? 15.582 -10.734 6.780 1.00 89.00 249 LEU A C 1
ATOM 1943 O O . LEU A 1 249 ? 15.304 -11.011 7.961 1.00 89.00 249 LEU A O 1
ATOM 1947 N N . SER A 1 250 ? 15.626 -11.664 5.825 1.00 90.31 250 SER A N 1
ATOM 1948 C CA . SER A 1 250 ? 15.543 -13.094 6.106 1.00 90.31 250 SER A CA 1
ATOM 1949 C C . SER A 1 250 ? 16.702 -13.522 7.013 1.00 90.31 250 SER A C 1
ATOM 1951 O O . SER A 1 250 ? 17.843 -13.108 6.825 1.00 90.31 250 SER A O 1
ATOM 1953 N N . GLY A 1 251 ? 16.399 -14.284 8.066 1.00 88.56 251 GLY A N 1
ATOM 1954 C CA . GLY A 1 251 ? 17.386 -14.730 9.060 1.00 88.56 251 GLY A CA 1
ATOM 1955 C C . GLY A 1 251 ? 17.907 -13.662 10.037 1.00 88.56 251 GLY A C 1
ATOM 1956 O O . GLY A 1 251 ? 18.598 -14.014 10.986 1.00 88.56 251 GLY A O 1
ATOM 1957 N N . VAL A 1 252 ? 17.554 -12.380 9.875 1.00 89.06 252 VAL A N 1
ATOM 1958 C CA . VAL A 1 252 ? 18.023 -11.301 10.768 1.00 89.06 252 VAL A CA 1
ATOM 1959 C C . VAL A 1 252 ? 17.183 -11.248 12.061 1.00 89.06 252 VAL A C 1
ATOM 1961 O O . VAL A 1 252 ? 15.941 -11.257 11.968 1.00 89.06 252 VAL A O 1
ATOM 1964 N N . PRO A 1 253 ? 17.807 -11.151 13.258 1.00 87.56 253 PRO A N 1
ATOM 1965 C CA . PRO A 1 253 ? 17.103 -10.979 14.529 1.00 87.56 253 PRO A CA 1
ATOM 1966 C C . PRO A 1 253 ? 16.166 -9.768 14.527 1.00 87.56 253 PRO A C 1
ATOM 1968 O O . PRO A 1 253 ? 16.469 -8.730 13.939 1.00 87.56 253 PRO A O 1
ATOM 1971 N N . PHE A 1 254 ? 15.020 -9.881 15.208 1.00 84.06 254 PHE A N 1
ATOM 1972 C CA . PHE A 1 254 ? 13.974 -8.850 15.173 1.00 84.06 254 PHE A CA 1
ATOM 1973 C C . PHE A 1 254 ? 14.467 -7.430 15.520 1.00 84.06 254 PHE A C 1
ATOM 1975 O O . PHE A 1 254 ? 14.158 -6.532 14.740 1.00 84.06 254 PHE A O 1
ATOM 1982 N N . PRO A 1 255 ? 15.243 -7.190 16.601 1.00 81.88 255 PRO A N 1
ATOM 1983 C CA . PRO A 1 255 ? 15.654 -5.829 16.964 1.00 81.88 255 PRO A CA 1
ATOM 1984 C C . PRO A 1 255 ? 16.511 -5.150 15.890 1.00 81.88 255 PRO A C 1
ATOM 1986 O O . PRO A 1 255 ? 16.327 -3.973 15.586 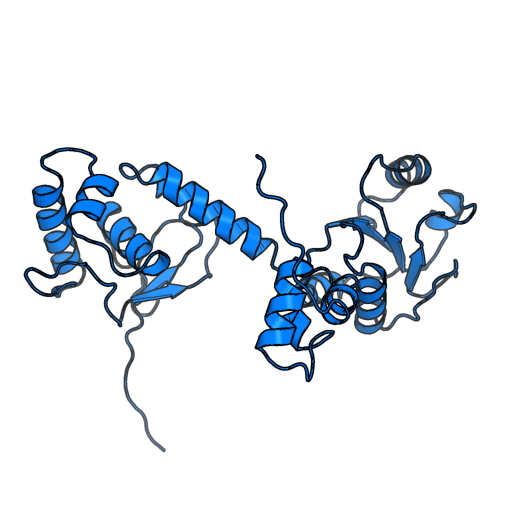1.00 81.88 255 PRO A O 1
ATOM 1989 N N . GLU A 1 256 ? 17.422 -5.904 15.277 1.00 85.62 256 GLU A N 1
ATOM 1990 C CA . GLU A 1 256 ? 18.292 -5.414 14.209 1.00 85.62 256 GLU A CA 1
ATOM 1991 C C . GLU A 1 256 ? 17.509 -5.185 12.912 1.00 85.62 256 GLU A C 1
ATOM 1993 O O . GLU A 1 256 ? 17.623 -4.129 12.291 1.00 85.62 256 GLU A O 1
ATOM 1998 N N . ALA A 1 257 ? 16.644 -6.137 12.551 1.00 84.94 257 ALA A N 1
ATOM 1999 C CA . ALA A 1 257 ? 15.791 -6.044 11.374 1.00 84.94 257 ALA A CA 1
ATOM 2000 C C . ALA A 1 257 ? 14.823 -4.854 11.459 1.00 84.94 257 ALA A C 1
ATOM 2002 O O . ALA A 1 257 ? 14.677 -4.109 10.492 1.00 84.94 257 ALA A O 1
ATOM 2003 N N . ALA A 1 258 ? 14.182 -4.657 12.615 1.00 81.31 258 ALA A N 1
ATOM 2004 C CA . ALA A 1 258 ? 13.247 -3.561 12.841 1.00 81.31 258 ALA A CA 1
ATOM 2005 C C . ALA A 1 258 ? 13.956 -2.204 12.766 1.00 81.31 258 ALA A C 1
ATOM 2007 O O . ALA A 1 258 ? 13.456 -1.299 12.100 1.00 81.31 258 ALA A O 1
ATOM 2008 N N . ARG A 1 259 ? 15.148 -2.076 13.371 1.00 85.62 259 ARG A N 1
ATOM 2009 C CA . ARG A 1 259 ? 15.973 -0.861 13.283 1.00 85.62 259 ARG A CA 1
ATOM 2010 C C . ARG A 1 259 ? 16.304 -0.519 11.831 1.00 85.62 259 ARG A C 1
ATOM 2012 O O . ARG A 1 259 ? 16.016 0.591 11.393 1.00 85.62 259 ARG A O 1
ATOM 2019 N N . ALA A 1 260 ? 16.878 -1.469 11.092 1.00 85.44 260 ALA A N 1
ATOM 2020 C CA . ALA A 1 260 ? 17.293 -1.252 9.708 1.00 85.44 260 ALA A CA 1
ATOM 2021 C C . ALA A 1 260 ? 16.101 -0.910 8.800 1.00 85.44 260 ALA A C 1
ATOM 2023 O O . ALA A 1 260 ? 16.179 0.029 8.015 1.00 85.44 260 ALA A O 1
ATOM 2024 N N . TYR A 1 261 ? 14.973 -1.613 8.951 1.00 86.12 261 TYR A N 1
ATOM 2025 C CA . TYR A 1 261 ? 13.753 -1.342 8.187 1.00 86.12 261 TYR A CA 1
ATOM 2026 C C . TYR A 1 261 ? 13.194 0.063 8.441 1.00 86.12 261 TYR A C 1
ATOM 2028 O O . TYR A 1 261 ? 12.836 0.757 7.491 1.00 86.12 261 TYR A O 1
ATOM 2036 N N . LEU A 1 262 ? 13.126 0.483 9.710 1.00 84.25 262 LEU A N 1
ATOM 2037 C CA . LEU A 1 262 ? 12.603 1.799 10.081 1.00 84.25 262 LEU A CA 1
ATOM 2038 C C . LEU A 1 262 ? 13.491 2.930 9.554 1.00 84.25 262 LEU A C 1
ATOM 2040 O O . LEU A 1 262 ? 12.966 3.905 9.025 1.00 84.25 262 LEU A O 1
ATOM 2044 N N . LEU A 1 263 ? 14.817 2.791 9.659 1.00 83.75 263 LEU A N 1
ATOM 2045 C CA . LEU A 1 263 ? 15.762 3.796 9.159 1.00 83.75 263 LEU A CA 1
ATOM 2046 C C . LEU A 1 263 ? 15.776 3.874 7.629 1.00 83.75 263 LEU A C 1
ATOM 2048 O O . LEU A 1 263 ? 15.837 4.966 7.072 1.00 83.75 263 LEU A O 1
ATOM 2052 N N . ALA A 1 264 ? 15.650 2.732 6.956 1.00 84.88 264 ALA A N 1
ATOM 2053 C CA . ALA A 1 264 ? 15.572 2.662 5.502 1.00 84.88 264 ALA A CA 1
ATOM 2054 C C . ALA A 1 264 ? 14.204 3.075 4.936 1.00 84.88 264 ALA A C 1
ATOM 2056 O O . ALA A 1 264 ? 14.057 3.161 3.721 1.00 84.88 264 ALA A O 1
ATOM 2057 N N . GLY A 1 265 ? 13.175 3.262 5.773 1.00 82.38 265 GLY A N 1
ATOM 2058 C CA . GLY A 1 265 ? 11.811 3.538 5.309 1.00 82.38 265 GLY A CA 1
ATOM 2059 C C . GLY A 1 265 ? 11.208 2.417 4.449 1.00 82.38 265 GLY A C 1
ATOM 2060 O O . GLY A 1 265 ? 10.316 2.677 3.647 1.00 82.38 265 GLY A O 1
ATOM 2061 N N . GLY A 1 266 ? 11.702 1.182 4.590 1.00 84.81 266 GLY A N 1
ATOM 2062 C CA . GLY A 1 266 ? 11.321 0.048 3.741 1.00 84.81 266 GLY A CA 1
ATOM 2063 C C . GLY A 1 266 ? 11.970 0.023 2.348 1.00 84.81 266 GLY A C 1
ATOM 2064 O O . GLY A 1 266 ? 11.636 -0.857 1.555 1.00 84.81 266 GLY A O 1
ATOM 2065 N N . GLU A 1 267 ? 12.896 0.934 2.030 1.00 87.50 267 GLU A N 1
ATOM 2066 C CA . GLU A 1 267 ? 13.597 0.936 0.740 1.00 87.50 267 GLU A CA 1
ATOM 2067 C C . GLU A 1 267 ? 14.619 -0.221 0.680 1.00 87.50 267 GLU A C 1
ATOM 2069 O O . GLU A 1 267 ? 15.552 -0.270 1.491 1.00 87.50 267 GLU A O 1
ATOM 2074 N N . PRO A 1 268 ? 14.463 -1.187 -0.245 1.00 87.56 268 PRO A N 1
ATOM 2075 C CA . PRO A 1 268 ? 15.228 -2.435 -0.242 1.00 87.56 268 PRO A CA 1
ATOM 2076 C C . PRO A 1 268 ? 16.739 -2.255 -0.375 1.00 87.56 268 PRO A C 1
ATOM 2078 O O . PRO A 1 268 ? 17.479 -3.029 0.226 1.00 87.56 268 PRO A O 1
ATOM 2081 N N . GLU A 1 269 ? 17.206 -1.273 -1.148 1.00 89.50 269 GLU A N 1
ATOM 2082 C CA . GLU A 1 269 ? 18.648 -1.066 -1.353 1.00 89.50 269 GLU A CA 1
ATOM 2083 C C . GLU A 1 269 ? 19.308 -0.395 -0.139 1.00 89.50 269 GLU A C 1
ATOM 2085 O O . GLU A 1 269 ? 20.481 -0.634 0.126 1.00 89.50 269 GLU A O 1
ATOM 2090 N N . TRP A 1 270 ? 18.549 0.365 0.657 1.00 89.19 270 TRP A N 1
ATOM 2091 C CA . TRP A 1 270 ? 19.054 1.044 1.856 1.00 89.19 270 TRP A CA 1
ATOM 2092 C C . TRP A 1 270 ? 19.009 0.169 3.112 1.00 89.19 270 TRP A C 1
ATOM 2094 O O . TRP A 1 270 ? 19.751 0.408 4.063 1.00 89.19 270 TRP A O 1
ATOM 2104 N N . ILE A 1 271 ? 18.153 -0.859 3.151 1.00 88.25 271 ILE A N 1
ATOM 2105 C CA . ILE A 1 271 ? 18.063 -1.780 4.298 1.00 88.25 271 ILE A CA 1
ATOM 2106 C C . ILE A 1 271 ? 19.426 -2.433 4.627 1.00 88.25 271 ILE A C 1
ATOM 2108 O O . ILE A 1 271 ? 19.809 -2.421 5.801 1.00 88.25 271 ILE A O 1
ATOM 2112 N N . PRO A 1 272 ? 20.186 -2.987 3.657 1.00 87.81 272 PRO A N 1
ATOM 2113 C CA . PRO A 1 272 ? 21.524 -3.522 3.913 1.00 87.81 272 PRO A CA 1
ATOM 2114 C C . PRO A 1 272 ? 22.513 -2.476 4.438 1.00 87.81 272 PRO A C 1
ATOM 2116 O O . PRO A 1 272 ? 23.310 -2.796 5.320 1.00 87.81 272 PRO A O 1
ATOM 2119 N N . GLU A 1 273 ? 22.442 -1.240 3.938 1.00 87.31 273 GLU A N 1
ATOM 2120 C CA . GLU A 1 273 ? 23.310 -0.136 4.366 1.00 87.31 273 GLU A CA 1
ATOM 2121 C C . GLU A 1 273 ? 23.050 0.219 5.835 1.00 87.31 273 GLU A C 1
ATOM 2123 O O . GLU A 1 273 ? 23.963 0.190 6.660 1.00 87.31 273 GLU A O 1
ATOM 2128 N N . TRP A 1 274 ? 21.784 0.426 6.207 1.00 87.06 274 TRP A N 1
ATOM 2129 C CA . TRP A 1 274 ? 21.399 0.724 7.590 1.00 87.06 274 TRP A CA 1
ATOM 2130 C C . TRP A 1 274 ? 21.643 -0.430 8.562 1.00 87.06 274 TRP A C 1
ATOM 2132 O O . TRP A 1 274 ? 21.807 -0.205 9.764 1.00 87.06 274 TRP A O 1
ATOM 2142 N N . ARG A 1 275 ? 21.690 -1.669 8.064 1.00 86.62 275 ARG A N 1
ATOM 2143 C CA . ARG A 1 275 ? 22.114 -2.822 8.863 1.00 86.62 275 ARG A CA 1
ATOM 2144 C C . ARG A 1 275 ? 23.609 -2.763 9.175 1.00 86.62 275 ARG A C 1
ATOM 2146 O O . ARG A 1 275 ? 23.995 -3.066 10.300 1.00 86.62 275 ARG A O 1
ATOM 2153 N N . ALA A 1 276 ? 24.429 -2.365 8.202 1.00 86.50 276 ALA A N 1
ATOM 2154 C CA . ALA A 1 276 ? 25.871 -2.213 8.378 1.00 86.50 276 ALA A CA 1
ATOM 2155 C C . ALA A 1 276 ? 26.239 -1.028 9.291 1.00 86.50 276 ALA A C 1
ATOM 2157 O O . ALA A 1 276 ? 27.322 -1.022 9.873 1.00 86.50 276 ALA A O 1
ATOM 2158 N N . CYS A 1 277 ? 25.343 -0.049 9.459 1.00 82.31 277 CYS A N 1
ATOM 2159 C CA . CYS A 1 277 ? 25.535 1.062 10.386 1.00 82.31 277 CYS A CA 1
ATOM 2160 C C . CYS A 1 277 ? 25.329 0.635 11.860 1.00 82.31 277 CYS A C 1
ATOM 2162 O O . CYS A 1 277 ? 24.231 0.194 12.231 1.00 82.31 277 CYS A O 1
ATOM 2164 N N . PRO A 1 278 ? 26.346 0.812 12.730 1.00 68.75 278 PRO A N 1
ATOM 2165 C CA . PRO A 1 278 ? 26.255 0.456 14.147 1.00 68.75 278 PRO A CA 1
ATOM 2166 C C . PRO A 1 278 ? 25.445 1.466 14.976 1.00 68.75 278 PRO A C 1
ATOM 2168 O O . PRO A 1 278 ? 24.890 1.095 16.009 1.00 68.75 278 PRO A O 1
ATOM 2171 N N . GLU A 1 279 ? 25.334 2.721 14.529 1.00 70.38 279 GLU A N 1
ATOM 2172 C CA . GLU A 1 279 ? 24.663 3.796 15.266 1.00 70.38 279 GLU A CA 1
ATOM 2173 C C . GLU A 1 279 ? 23.433 4.342 14.530 1.00 70.38 279 GLU A C 1
ATOM 2175 O O . GLU A 1 279 ? 23.399 4.443 13.304 1.00 70.38 279 GLU A O 1
ATOM 2180 N N . VAL A 1 280 ? 22.415 4.727 15.305 1.00 65.56 280 VAL A N 1
ATOM 2181 C CA . VAL A 1 280 ? 21.277 5.511 14.807 1.00 65.56 280 VAL A CA 1
ATOM 2182 C C . VAL A 1 280 ? 21.761 6.947 14.591 1.00 65.56 280 VAL A C 1
ATOM 2184 O O . VAL A 1 280 ? 22.405 7.488 15.495 1.00 65.56 280 VAL A O 1
ATOM 2187 N N . PRO A 1 281 ? 21.448 7.599 13.455 1.00 63.19 281 PRO A N 1
ATOM 2188 C CA . PRO A 1 281 ? 21.827 8.987 13.237 1.00 63.19 281 PRO A CA 1
ATOM 2189 C C . PRO A 1 281 ? 21.246 9.846 14.362 1.00 63.19 281 PRO A C 1
ATOM 2191 O O . PRO A 1 281 ? 20.028 9.981 14.509 1.00 63.19 281 PRO A O 1
ATOM 2194 N N . ARG A 1 282 ? 22.128 10.412 15.191 1.00 56.41 282 ARG A N 1
ATOM 2195 C CA . ARG A 1 282 ? 21.737 11.372 16.220 1.00 56.41 282 ARG A CA 1
ATOM 2196 C C . ARG A 1 282 ? 21.296 12.632 15.491 1.00 56.41 282 ARG A C 1
ATOM 2198 O O . ARG A 1 282 ? 22.124 13.309 14.889 1.00 56.41 282 ARG A O 1
ATOM 2205 N N . ARG A 1 283 ? 19.999 12.949 15.521 1.00 48.59 283 ARG A N 1
ATOM 2206 C CA . ARG A 1 283 ? 19.555 14.292 15.133 1.00 48.59 283 ARG A CA 1
ATOM 2207 C C . ARG A 1 283 ? 20.269 15.275 16.065 1.00 48.59 283 ARG A C 1
ATOM 2209 O O . ARG A 1 283 ? 20.085 15.139 17.278 1.00 48.59 283 ARG A O 1
ATOM 2216 N N . PRO A 1 284 ? 21.072 16.227 15.562 1.00 45.25 284 PRO A N 1
ATOM 2217 C CA . PRO A 1 284 ? 21.469 17.345 16.395 1.00 45.25 284 PRO A CA 1
ATOM 2218 C C . PRO A 1 284 ? 20.168 18.035 16.803 1.00 45.25 284 PRO A C 1
ATOM 2220 O O . PRO A 1 284 ? 19.387 18.458 15.949 1.00 45.25 284 PRO A O 1
ATOM 2223 N N . LEU A 1 285 ? 19.873 18.042 18.102 1.00 41.97 285 LEU A N 1
ATOM 2224 C CA . LEU A 1 285 ? 18.817 18.893 18.629 1.00 41.97 285 LEU A CA 1
ATOM 2225 C C . LEU A 1 285 ? 19.206 20.316 18.223 1.00 41.97 285 LEU A C 1
ATOM 2227 O O . LEU A 1 285 ? 20.320 20.746 18.527 1.00 41.97 285 LEU A O 1
ATOM 2231 N N . ALA A 1 286 ? 18.342 20.984 17.459 1.00 46.47 286 ALA A N 1
ATOM 2232 C CA . ALA A 1 286 ? 18.513 22.397 17.165 1.00 46.47 286 ALA A CA 1
ATOM 2233 C C . ALA A 1 286 ? 18.649 23.127 18.510 1.00 46.47 286 ALA A C 1
ATOM 2235 O O . ALA A 1 286 ? 17.778 22.971 19.369 1.00 46.47 286 ALA A O 1
ATOM 2236 N N . GLN A 1 287 ? 19.787 23.796 18.705 1.00 40.78 287 GLN A N 1
ATOM 2237 C CA . GLN A 1 287 ? 20.012 24.697 19.835 1.00 40.78 287 GLN A CA 1
ATOM 2238 C C . GLN A 1 287 ? 19.226 25.985 19.623 1.00 40.78 287 GLN A C 1
ATOM 2240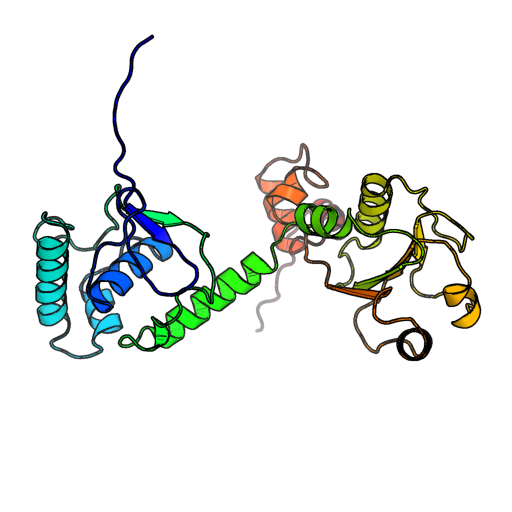 O O . GLN A 1 287 ? 19.140 26.419 18.450 1.00 40.78 287 GLN A O 1
#

Sequence (287 aa):
MKRAVNVPLHVLPLRGRPRLLVQGREVRLPQKGLSLLYYLALEGPTSRARLADLLYGHASGLQNLRVELHRLGKALGRAVFPPGQDPLVLPGWGRREPGGTGEVLEGLEGVGGLMDWVLEVRDRYASSAGAAGRQRLLEGLASLRPPFLLVLRGRLGTGQKAFARALAGVLGLAFHEALRPEGLVYLEPPYPPLSPRDLLRSRAFLVLRLDPGEEPRFFLELRACYPPERVRVLDLPPLTWAEAKREVLSGVPFPEAARAYLLAGGEPEWIPEWRACPEVPRRPLAQ

Radius of gyration: 25.68 Å; chains: 1; bounding box: 59×61×67 Å

Foldseek 3Di:
DDDDDDDQAFEFAQFDATFTAGVNHTQDAPLLLSVVLVCCQPVNFAFLVVSLCQQPVDPCSSVVSVVRQVRNQVSVVHRQAPPPDTRDGHPPSYHYDNDDHHQGNPPNCPGGNCVVVSVVVSVVVVVVVLPPALVNVLVVCLPDFWPAEEEEEEEPLQPLVVSLVVSLVSNVFDEDCDDDLEGEHEAEPVGDPDALVNSQNRRYHYYYYDYPDDDDPRVVVNVVPDDPVRYDYDYRHAHDLVRCCVPVCPPPDPVLQVQLCVLCVNRNRSSVVSSPDPDDPDDPDDD